Protein AF-A0A554UX26-F1 (afdb_monomer_lite)

Secondary structure (DSSP, 8-state):
--SS-SS-SS---B-SSEETTEETT-BHHHHHHH-TTS------SEEEEEETTEEEEEETTEEEEEEETT---BTTS--TT-BHHHHHHHH-S-SEEEEETTEEEEEEEEEGGGTEEEEEEEEEEE--SSS-EEEEEEEEEES-PPP--TTSSEEEE-SSEETTEETT--HHHHHHHHTS-EEEEETTEEEE-GGG-TTS-EEEE-TT-SEEEEE--TT--PEEEETTSPBTTSBHHHHHHHHGGGEEEEE--SSS---EEEEEE-SS-EEEEEEPTTTSSBEEEEEEESSTTTGGGT-

Foldseek 3Di:
DEWLDDPDPDRFAQALAGTDPDGFFDFLVRVCVVPVPFDDDDQDQWDWGDHSQWTFIDGRRTTFKIWRNQQGAHPVGATFFDKVQVVCVVFNDFQDWDQDPVAIWTWGRSDLQQQKTKIWGWPPWDPPPPDTTTGTHHIMMGSHRQQAAQPDLEWEDEQADTGNDGQPDAQVRNCVRNVAHWDQPPQQKTWGPCVVPVAGWIKIAHRVSQKIKTFGHPNHSHWYHYSQGRTAFDWVVSVCVRCPPQFDWDAACAAPDGFIWTWRDDDQWIWIFGADPVPRTGRGMIMHGRDSVVRVRVD

Sequence (299 aa):
MSACSGTSTDGASLSRTGYGDINIGESIGAIRAAHPDFPNVAVTDIVTVTWQDCNYGFTKGFLSSITPNSGGRTADGVGPGTPLSRATELYGAPLDISVNSSGTTLTYAANQAQGTAYRMGVRDYSTSGSNANGTVTNVGLCRCLPHGKWDEPVVVVTTDSIGAATVGMSASEVERAAGVSLAEMGDGEYVFNTTRQPAYAQIWAHPYFGSLGIGPVDGQIQTVVTDEGYRLGEDAEAFLKIYGTRAKPVQYSGGEHPGHYYVVTGLHGSLVAALDYADGNKIAMLCVGRDGTNVNAWC

pLDDT: mean 79.89, std 13.87, range [34.62, 96.38]

Structure (mmCIF, N/CA/C/O backbone):
data_AF-A0A554UX26-F1
#
_entry.id   AF-A0A554UX26-F1
#
loop_
_atom_site.group_PDB
_atom_site.id
_atom_site.type_symbol
_atom_site.label_atom_id
_atom_site.label_alt_id
_atom_site.label_comp_id
_atom_site.label_asym_id
_atom_site.label_entity_id
_atom_site.label_seq_id
_atom_site.pdbx_PDB_ins_code
_atom_site.Cartn_x
_atom_site.Cartn_y
_atom_site.Cartn_z
_atom_site.occupancy
_atom_site.B_iso_or_equiv
_atom_site.auth_seq_id
_atom_site.auth_comp_id
_atom_site.auth_asym_id
_atom_site.auth_atom_id
_atom_site.pdbx_PDB_model_num
ATOM 1 N N . MET A 1 1 ? -19.823 -13.154 21.040 1.00 36.91 1 MET A N 1
ATOM 2 C CA . MET A 1 1 ? -20.231 -12.376 19.852 1.00 36.91 1 MET A CA 1
ATOM 3 C C . MET A 1 1 ? -19.188 -12.671 18.799 1.00 36.91 1 MET A C 1
ATOM 5 O O . MET A 1 1 ? -18.039 -12.303 19.007 1.00 36.91 1 MET A O 1
ATOM 9 N N . SER A 1 2 ? -19.542 -13.506 17.823 1.00 35.72 2 SER A N 1
ATOM 10 C CA . SER A 1 2 ? -18.585 -14.099 16.886 1.00 35.72 2 SER A CA 1
ATOM 11 C C . SER A 1 2 ? -18.078 -13.069 15.889 1.00 35.72 2 SER A C 1
ATOM 13 O O . SER A 1 2 ? -18.868 -12.350 15.289 1.00 35.72 2 SER A O 1
ATOM 15 N N . ALA A 1 3 ? -16.758 -13.043 15.725 1.00 48.59 3 ALA A N 1
ATOM 16 C CA . ALA A 1 3 ? -16.104 -12.541 14.527 1.00 48.59 3 ALA A CA 1
ATOM 17 C C . ALA A 1 3 ? -16.426 -13.479 13.337 1.00 48.59 3 ALA A C 1
ATOM 19 O O . ALA A 1 3 ? -16.993 -14.547 13.582 1.00 48.59 3 ALA A O 1
ATOM 20 N N . CYS A 1 4 ? -16.119 -13.077 12.093 1.00 51.59 4 CYS A N 1
ATOM 21 C CA . CYS A 1 4 ? -16.587 -13.726 10.864 1.00 51.59 4 CYS A CA 1
ATOM 22 C C . CYS A 1 4 ? -16.691 -15.258 10.976 1.00 51.59 4 CYS A C 1
ATOM 24 O O . CYS A 1 4 ? -15.684 -15.964 11.020 1.00 51.59 4 CYS A O 1
ATOM 26 N N . SER A 1 5 ? -17.903 -15.790 11.133 1.00 49.22 5 SER A N 1
ATOM 27 C CA . SER A 1 5 ? -18.071 -17.114 11.735 1.00 49.22 5 SER A CA 1
ATOM 28 C C . SER A 1 5 ? -18.017 -18.252 10.718 1.00 49.22 5 SER A C 1
ATOM 30 O O . SER A 1 5 ? -19.036 -18.860 10.414 1.00 49.22 5 SER A O 1
ATOM 32 N N . GLY A 1 6 ? -16.814 -18.593 10.257 1.00 39.59 6 GLY A N 1
ATOM 33 C CA . GLY A 1 6 ? -16.498 -19.889 9.651 1.00 39.59 6 GLY A CA 1
ATOM 34 C C . GLY A 1 6 ? -15.911 -20.856 10.691 1.00 39.59 6 GLY A C 1
ATOM 35 O O . GLY A 1 6 ? -14.703 -20.928 10.860 1.00 39.59 6 GLY A O 1
ATOM 36 N N . THR A 1 7 ? -16.757 -21.573 11.437 1.00 34.62 7 THR A N 1
ATOM 37 C CA . THR A 1 7 ? -16.442 -22.815 12.197 1.00 34.62 7 THR A CA 1
ATOM 38 C C . THR A 1 7 ? -15.192 -22.921 13.105 1.00 34.62 7 THR A C 1
ATOM 40 O O . THR A 1 7 ? -14.813 -24.043 13.437 1.00 34.62 7 THR A O 1
ATOM 43 N N . SER A 1 8 ? -14.581 -21.848 13.620 1.00 38.94 8 SER A N 1
ATOM 44 C CA . SER A 1 8 ? -13.626 -21.969 14.741 1.00 38.94 8 SER A CA 1
ATOM 45 C C . SER A 1 8 ? -14.053 -21.138 15.956 1.00 38.94 8 SER A C 1
ATOM 47 O O . SER A 1 8 ? -14.392 -19.961 15.872 1.00 38.94 8 SER A O 1
ATOM 49 N N . THR A 1 9 ? -14.109 -21.802 17.110 1.00 34.97 9 THR A N 1
ATOM 50 C CA . THR A 1 9 ? -14.564 -21.272 18.406 1.00 34.97 9 THR A CA 1
ATOM 51 C C . THR A 1 9 ? -13.496 -20.485 19.174 1.00 34.97 9 THR A C 1
ATOM 53 O O . THR A 1 9 ? -13.644 -20.297 20.376 1.00 34.97 9 THR A O 1
ATOM 56 N N . ASP A 1 10 ? -12.482 -19.956 18.488 1.00 39.94 10 ASP A N 1
ATOM 57 C CA . ASP A 1 10 ? -11.572 -18.939 19.021 1.00 39.94 10 ASP A CA 1
ATOM 58 C C . ASP A 1 10 ? -11.714 -17.674 18.176 1.00 39.94 10 ASP A C 1
ATOM 60 O O . ASP A 1 10 ? -11.679 -17.735 16.951 1.00 39.94 10 ASP A O 1
ATOM 64 N N . GLY A 1 11 ? -11.942 -16.530 18.829 1.00 50.38 11 GLY A N 1
ATOM 65 C CA . GLY A 1 11 ? -12.309 -15.261 18.195 1.00 50.38 11 GLY A CA 1
ATOM 66 C C . GLY A 1 11 ? -11.406 -14.895 17.019 1.00 50.38 11 GLY A C 1
ATOM 67 O O . GLY A 1 11 ? -10.308 -14.367 17.203 1.00 50.38 11 GLY A O 1
ATOM 68 N N . ALA A 1 12 ? -11.880 -15.172 15.807 1.00 69.00 12 ALA A N 1
ATOM 69 C CA . ALA A 1 12 ? -11.083 -14.981 14.616 1.00 69.00 12 ALA A CA 1
ATOM 70 C C . ALA A 1 12 ? -10.739 -13.490 14.456 1.00 69.00 12 ALA A C 1
ATOM 72 O O . ALA A 1 12 ? -11.594 -12.604 14.545 1.00 69.00 12 ALA A O 1
ATOM 73 N N . SER A 1 13 ? -9.440 -13.234 14.339 1.00 86.69 13 SER A N 1
ATOM 74 C CA . SER A 1 13 ? -8.823 -11.915 14.441 1.00 86.69 13 SER A CA 1
ATOM 75 C C . SER A 1 13 ? -8.168 -11.544 13.114 1.00 86.69 13 SER A C 1
ATOM 77 O O . SER A 1 13 ? -7.644 -12.405 12.409 1.00 86.69 13 SER A O 1
ATOM 79 N N . LEU A 1 14 ? -8.184 -10.256 12.780 1.00 91.56 14 LEU A N 1
ATOM 80 C CA . LEU A 1 14 ? -7.463 -9.703 11.640 1.00 91.56 14 LEU A CA 1
ATOM 81 C C . LEU A 1 14 ? -5.963 -9.884 11.881 1.00 91.56 14 LEU A C 1
ATOM 83 O O . LEU A 1 14 ? -5.410 -9.353 12.849 1.00 91.56 14 LEU A O 1
ATOM 87 N N . SER A 1 15 ? -5.315 -10.651 11.010 1.00 91.88 15 SER A N 1
ATOM 88 C CA . SER A 1 15 ? -3.862 -10.693 10.945 1.00 91.88 15 SER A CA 1
ATOM 89 C C . SER A 1 15 ? -3.353 -9.434 10.239 1.00 91.88 15 SER A C 1
ATOM 91 O O . SER A 1 15 ? -4.121 -8.574 9.801 1.00 91.88 15 SER A O 1
ATOM 93 N N . ARG A 1 16 ? -2.034 -9.340 10.065 1.00 88.81 16 ARG A N 1
ATOM 94 C CA . ARG A 1 16 ? -1.433 -8.259 9.279 1.00 88.81 16 ARG A CA 1
ATOM 95 C C . ARG A 1 16 ? -1.777 -8.344 7.786 1.00 88.81 16 ARG A C 1
ATOM 97 O O . ARG A 1 16 ? -1.531 -7.387 7.060 1.00 88.81 16 ARG A O 1
ATOM 104 N N . THR A 1 17 ? -2.305 -9.474 7.318 1.00 87.19 17 THR A N 1
ATOM 105 C CA . THR A 1 17 ? -2.421 -9.807 5.887 1.00 87.19 17 THR A CA 1
ATOM 106 C C . THR A 1 17 ? -3.813 -10.273 5.484 1.00 87.19 17 THR A C 1
ATOM 108 O O . THR A 1 17 ? -4.135 -10.256 4.301 1.00 87.19 17 THR A O 1
ATOM 111 N N . GLY A 1 18 ? -4.654 -10.673 6.436 1.00 91.62 18 GLY A N 1
ATOM 112 C CA . GLY A 1 18 ? -5.940 -11.280 6.133 1.00 91.62 18 GLY A CA 1
ATOM 113 C C . GLY A 1 18 ? -6.798 -11.566 7.357 1.00 91.62 18 GLY A C 1
ATOM 114 O O . GLY A 1 18 ? -6.592 -11.025 8.448 1.00 91.62 18 GLY A O 1
ATOM 115 N N . TYR A 1 19 ? -7.776 -12.437 7.149 1.00 90.44 19 TYR A N 1
ATOM 116 C CA . TYR A 1 19 ? -8.693 -12.929 8.162 1.00 90.44 19 TYR A CA 1
ATOM 117 C C . TYR A 1 19 ? -8.974 -14.412 7.927 1.00 90.44 19 TYR A C 1
ATOM 119 O O . TYR A 1 19 ? -9.467 -14.783 6.863 1.00 90.44 19 TYR A O 1
ATOM 127 N N . GLY A 1 20 ? -8.702 -15.249 8.931 1.00 86.75 20 GLY A N 1
ATOM 128 C CA . GLY A 1 20 ? -8.760 -16.698 8.747 1.00 86.75 20 GLY A CA 1
ATOM 129 C C . GLY A 1 20 ? -7.765 -17.133 7.671 1.00 86.75 20 GLY A C 1
ATOM 130 O O . GLY A 1 20 ? -6.577 -16.829 7.772 1.00 86.75 20 GLY A O 1
ATOM 131 N N . ASP A 1 21 ? -8.260 -17.816 6.649 1.00 87.44 21 ASP A N 1
ATOM 132 C CA . ASP A 1 21 ? -7.526 -18.269 5.468 1.00 87.44 21 ASP A CA 1
ATOM 133 C C . ASP A 1 21 ? -7.688 -17.358 4.238 1.00 87.44 21 ASP A C 1
ATOM 135 O O . ASP A 1 21 ? -7.062 -17.624 3.217 1.00 87.44 21 ASP A O 1
ATOM 139 N N . ILE A 1 22 ? -8.442 -16.256 4.343 1.00 92.12 22 ILE A N 1
ATOM 140 C CA . ILE A 1 22 ? -8.626 -15.281 3.258 1.00 92.12 22 ILE A CA 1
ATOM 141 C C . ILE A 1 22 ? -7.660 -14.105 3.430 1.00 92.12 22 ILE A C 1
ATOM 143 O O . ILE A 1 22 ? -7.696 -13.399 4.446 1.00 92.12 22 ILE A O 1
ATOM 147 N N . ASN A 1 23 ? -6.840 -13.833 2.412 1.00 90.88 23 ASN A N 1
ATOM 148 C CA . ASN A 1 23 ? -5.812 -12.785 2.453 1.00 90.88 23 ASN A CA 1
ATOM 149 C C . ASN A 1 23 ? -6.086 -11.615 1.503 1.00 90.88 23 ASN A C 1
ATOM 151 O O . ASN A 1 23 ? -6.592 -11.767 0.390 1.00 90.88 23 ASN A O 1
ATOM 155 N N . ILE A 1 24 ? -5.683 -10.416 1.931 1.00 88.88 24 ILE A N 1
ATOM 156 C CA . ILE A 1 24 ? -5.623 -9.231 1.073 1.00 88.88 24 ILE A CA 1
ATOM 157 C C . ILE A 1 24 ? -4.745 -9.543 -0.146 1.00 88.88 24 ILE A C 1
ATOM 159 O O . ILE A 1 24 ? -3.655 -10.097 -0.019 1.00 88.88 24 ILE A O 1
ATOM 163 N N . GLY A 1 25 ? -5.219 -9.162 -1.331 1.00 84.25 25 GLY A N 1
ATOM 164 C CA . GLY A 1 25 ? -4.575 -9.442 -2.613 1.00 84.25 25 GLY A CA 1
ATOM 165 C C . GLY A 1 25 ? -5.021 -10.744 -3.281 1.00 84.25 25 GLY A C 1
ATOM 166 O O . GLY A 1 25 ? -4.709 -10.939 -4.453 1.00 84.25 25 GLY A O 1
ATOM 167 N N . GLU A 1 26 ? -5.781 -11.615 -2.613 1.00 85.56 26 GLU A N 1
ATOM 168 C CA . GLU A 1 26 ? -6.344 -12.801 -3.266 1.00 85.56 26 GLU A CA 1
ATOM 169 C C . GLU A 1 26 ? -7.425 -12.426 -4.286 1.00 85.56 26 GLU A C 1
ATOM 171 O O . GLU A 1 26 ? -8.208 -11.492 -4.094 1.00 85.56 26 GLU A O 1
ATOM 176 N N . SER A 1 27 ? -7.482 -13.168 -5.394 1.00 89.19 27 SER A N 1
ATOM 177 C CA . SER A 1 27 ? -8.553 -12.994 -6.378 1.00 89.19 27 SER A CA 1
ATOM 178 C C . SER A 1 27 ? -9.864 -13.593 -5.870 1.00 89.19 27 SER A C 1
ATOM 180 O O . SER A 1 27 ? -9.871 -14.638 -5.217 1.00 89.19 27 SER A O 1
ATOM 182 N N . ILE A 1 28 ? -10.995 -13.005 -6.261 1.00 89.12 28 ILE A N 1
ATOM 183 C CA . ILE A 1 28 ? -12.321 -13.547 -5.939 1.00 89.12 28 ILE A CA 1
ATOM 184 C C . ILE A 1 28 ? -12.498 -14.998 -6.419 1.00 89.12 28 ILE A C 1
ATOM 186 O O . ILE A 1 28 ? -13.168 -15.794 -5.767 1.00 89.12 28 ILE A O 1
ATOM 190 N N . GLY A 1 29 ? -11.869 -15.365 -7.541 1.00 88.12 29 GLY A N 1
ATOM 191 C CA . GLY A 1 29 ? -11.894 -16.732 -8.061 1.00 88.12 29 GLY A CA 1
ATOM 192 C C . GLY A 1 29 ? -11.157 -17.719 -7.155 1.00 88.12 29 GLY A C 1
ATOM 193 O O . GLY A 1 29 ? -11.669 -18.808 -6.909 1.00 88.12 29 GLY A O 1
ATOM 194 N N . ALA A 1 30 ? -9.996 -17.324 -6.624 1.00 87.88 30 ALA A N 1
ATOM 195 C CA . ALA A 1 30 ? -9.225 -18.142 -5.687 1.00 87.88 30 ALA A CA 1
ATOM 196 C C . ALA A 1 30 ? -9.977 -18.336 -4.362 1.00 87.88 30 ALA A C 1
ATOM 198 O O . ALA A 1 30 ? -10.120 -19.469 -3.909 1.00 87.88 30 ALA A O 1
ATOM 199 N N . ILE A 1 31 ? -10.547 -17.259 -3.811 1.00 93.00 31 ILE A N 1
ATOM 200 C CA . ILE A 1 31 ? -11.356 -17.321 -2.585 1.00 93.00 31 ILE A CA 1
ATOM 201 C C . ILE A 1 31 ? -12.545 -18.264 -2.781 1.00 93.00 31 ILE A C 1
ATOM 203 O O . ILE A 1 31 ? -12.776 -19.133 -1.953 1.00 93.00 31 ILE A O 1
ATOM 207 N N . ARG A 1 32 ? -13.269 -18.171 -3.904 1.00 93.38 32 ARG A N 1
ATOM 208 C CA . ARG A 1 32 ? -14.403 -19.069 -4.191 1.00 93.38 32 ARG A CA 1
ATOM 209 C C . ARG A 1 32 ? -13.998 -20.524 -4.427 1.00 93.38 32 ARG A C 1
ATOM 211 O O . ARG A 1 32 ? -14.800 -21.421 -4.185 1.00 93.38 32 ARG A O 1
ATOM 218 N N . ALA A 1 33 ? -12.789 -20.768 -4.926 1.00 90.38 33 ALA A N 1
ATOM 219 C CA . ALA A 1 33 ? -12.273 -22.124 -5.074 1.00 90.38 33 ALA A CA 1
ATOM 220 C C . ALA A 1 33 ? -11.998 -22.772 -3.705 1.00 90.38 33 ALA A C 1
ATOM 222 O O . ALA A 1 33 ? -12.268 -23.960 -3.539 1.00 90.38 33 ALA A O 1
ATOM 223 N N . ALA A 1 34 ? -11.508 -21.991 -2.735 1.00 91.50 34 ALA A N 1
ATOM 224 C CA . ALA A 1 34 ? -11.291 -22.432 -1.355 1.00 91.50 34 ALA A CA 1
ATOM 225 C C . ALA A 1 34 ? -12.588 -22.456 -0.518 1.00 91.50 34 ALA A C 1
ATOM 227 O O . ALA A 1 34 ? -12.772 -23.344 0.311 1.00 91.50 34 ALA A O 1
ATOM 228 N N . HIS A 1 35 ? -13.513 -21.531 -0.789 1.00 93.12 35 HIS A N 1
ATOM 229 C CA . HIS A 1 35 ? -14.792 -21.352 -0.097 1.00 93.12 35 HIS A CA 1
ATOM 230 C C . HIS A 1 35 ? -15.957 -21.390 -1.098 1.00 93.12 35 HIS A C 1
ATOM 232 O O . HIS A 1 35 ? -16.393 -20.345 -1.594 1.00 93.12 35 HIS A O 1
ATOM 238 N N . PRO A 1 36 ? -16.490 -22.583 -1.422 1.00 92.50 36 PRO A N 1
ATOM 239 C CA . PRO A 1 36 ? -17.543 -22.727 -2.429 1.00 92.50 36 PRO A CA 1
ATOM 240 C C . PRO A 1 36 ? -18.853 -21.989 -2.106 1.00 92.50 36 PRO A C 1
ATOM 242 O O . PRO A 1 36 ? -19.644 -21.729 -3.014 1.00 92.50 36 PRO A O 1
ATOM 245 N N . ASP A 1 37 ? -19.093 -21.657 -0.835 1.00 92.75 37 ASP A N 1
ATOM 246 C CA . ASP A 1 37 ? -20.242 -20.885 -0.351 1.00 92.75 37 ASP A CA 1
ATOM 247 C C . ASP A 1 37 ? -20.024 -19.361 -0.392 1.00 92.75 37 ASP A C 1
ATOM 249 O O . ASP A 1 37 ? -20.963 -18.601 -0.137 1.00 92.75 37 ASP A O 1
ATOM 253 N N . PHE A 1 38 ? -18.820 -18.894 -0.742 1.00 92.50 38 PHE A N 1
ATOM 254 C CA . PHE A 1 38 ? -18.543 -17.470 -0.897 1.00 92.50 38 PHE A CA 1
ATOM 255 C C . PHE A 1 38 ? -19.373 -16.884 -2.062 1.00 92.50 38 PHE A C 1
ATOM 257 O O . PHE A 1 38 ? -19.384 -17.463 -3.162 1.00 92.50 38 PHE A O 1
ATOM 264 N N . PRO A 1 39 ? -20.071 -15.742 -1.870 1.00 92.75 39 PRO A N 1
ATOM 265 C CA . PRO A 1 39 ? -21.015 -15.218 -2.849 1.00 92.75 39 PRO A CA 1
ATOM 266 C C . PRO A 1 39 ? -20.409 -15.007 -4.236 1.00 92.75 39 PRO A C 1
ATOM 268 O O . PRO A 1 39 ? -19.317 -14.460 -4.400 1.00 92.75 39 PRO A O 1
ATOM 271 N N . ASN A 1 40 ? -21.160 -15.409 -5.260 1.00 86.56 40 ASN A N 1
ATOM 272 C CA . ASN A 1 40 ? -20.792 -15.149 -6.643 1.00 86.56 40 ASN A CA 1
ATOM 273 C C . ASN A 1 40 ? -21.211 -13.726 -7.029 1.00 86.56 40 ASN A C 1
ATOM 275 O O . ASN A 1 40 ? -22.399 -13.464 -7.221 1.00 86.56 40 ASN A O 1
ATOM 279 N N . VAL A 1 41 ? -20.242 -12.824 -7.162 1.00 82.50 41 VAL A N 1
ATOM 280 C CA . VAL A 1 41 ? -20.466 -11.462 -7.658 1.00 82.50 41 VAL A CA 1
ATOM 281 C C . VAL A 1 41 ? -19.673 -11.219 -8.936 1.00 82.50 41 VAL A C 1
ATOM 283 O O . VAL A 1 41 ? -18.617 -11.812 -9.156 1.00 82.50 41 VAL A O 1
ATOM 286 N N . ALA A 1 42 ? -20.202 -10.352 -9.800 1.00 82.38 42 ALA A N 1
ATOM 287 C CA . ALA A 1 42 ? -19.499 -9.938 -11.004 1.00 82.38 42 ALA A CA 1
ATOM 288 C C . ALA A 1 42 ? -18.217 -9.179 -10.634 1.00 82.38 42 ALA A C 1
ATOM 290 O O . ALA A 1 42 ? -18.215 -8.359 -9.715 1.00 82.38 42 ALA A O 1
ATOM 291 N N . VAL A 1 43 ? -17.137 -9.433 -11.373 1.00 78.12 43 VAL A N 1
ATOM 292 C CA . VAL A 1 43 ? -15.904 -8.653 -11.247 1.00 78.12 43 VAL A CA 1
ATOM 293 C C . VAL A 1 43 ? -16.138 -7.289 -11.890 1.00 78.12 43 VAL A C 1
ATOM 295 O O . VAL A 1 43 ? -16.183 -7.170 -13.112 1.00 78.12 43 VAL A O 1
ATOM 298 N N . THR A 1 44 ? -16.315 -6.272 -11.055 1.00 78.81 44 THR A N 1
ATOM 299 C CA . THR A 1 44 ? -16.378 -4.854 -11.434 1.00 78.81 44 THR A CA 1
ATOM 300 C C . THR A 1 44 ? -15.160 -4.109 -10.879 1.00 78.81 44 THR A C 1
ATOM 302 O O . THR A 1 44 ? -14.317 -4.701 -10.199 1.00 78.81 44 THR A O 1
ATOM 305 N N . ASP A 1 45 ? -15.046 -2.806 -11.162 1.00 71.00 45 ASP A N 1
ATOM 306 C CA . ASP A 1 45 ? -13.927 -1.991 -10.668 1.00 71.00 45 ASP A CA 1
ATOM 307 C C . ASP A 1 45 ? -13.847 -1.974 -9.140 1.00 71.00 45 ASP A C 1
ATOM 309 O O . ASP A 1 45 ? -12.762 -2.150 -8.588 1.00 71.00 45 ASP A O 1
ATOM 313 N N . ILE A 1 46 ? -14.990 -1.827 -8.464 1.00 84.12 46 ILE A N 1
ATOM 314 C CA . ILE A 1 46 ? -15.127 -1.946 -7.010 1.00 84.12 46 ILE A CA 1
ATOM 315 C C . ILE A 1 46 ? -16.369 -2.789 -6.714 1.00 84.12 46 ILE A C 1
ATOM 317 O O . ILE A 1 46 ? -17.434 -2.542 -7.287 1.00 84.12 46 ILE A O 1
ATOM 321 N N . VAL A 1 47 ? -16.243 -3.770 -5.821 1.00 92.44 47 VAL A N 1
ATOM 322 C CA . VAL A 1 47 ? -17.373 -4.558 -5.312 1.00 92.44 47 VAL A CA 1
ATOM 323 C C . VAL A 1 47 ? -17.160 -4.901 -3.844 1.00 92.44 47 VAL A C 1
ATOM 325 O O . VAL A 1 47 ? -16.061 -5.269 -3.449 1.00 92.44 47 VAL A O 1
ATOM 328 N N . THR A 1 48 ? -18.210 -4.810 -3.032 1.00 94.00 48 THR A N 1
ATOM 329 C CA . THR A 1 48 ? -18.184 -5.275 -1.640 1.00 94.00 48 THR A CA 1
ATOM 330 C C . THR A 1 48 ? -19.091 -6.484 -1.501 1.00 94.00 48 THR A C 1
ATOM 332 O O . THR A 1 48 ? -20.258 -6.437 -1.885 1.00 94.00 48 THR A O 1
ATOM 335 N N . VAL A 1 49 ? -18.554 -7.560 -0.935 1.00 94.50 49 VAL A N 1
ATOM 336 C CA . VAL A 1 49 ? -19.275 -8.798 -0.645 1.00 94.50 49 VAL A CA 1
ATOM 337 C C . VAL A 1 49 ? -19.418 -8.941 0.859 1.00 94.50 49 VAL A C 1
ATOM 339 O O . VAL A 1 49 ? -18.420 -8.977 1.571 1.00 94.50 49 VAL A O 1
ATOM 342 N N . THR A 1 50 ? -20.647 -9.061 1.350 1.00 94.19 50 THR A N 1
ATOM 343 C CA . THR A 1 50 ? -20.884 -9.447 2.742 1.00 94.19 50 THR A CA 1
ATOM 344 C C . THR A 1 50 ? -20.974 -10.967 2.833 1.00 94.19 50 THR A C 1
ATOM 346 O O . THR A 1 50 ? -21.852 -11.575 2.222 1.00 94.19 50 THR A O 1
ATOM 349 N N . TRP A 1 51 ? -20.082 -11.584 3.600 1.00 93.12 51 TRP A N 1
ATOM 350 C CA . TRP A 1 51 ? -20.069 -13.024 3.853 1.00 93.12 51 TRP A CA 1
ATOM 351 C C . TRP A 1 51 ? -19.628 -13.279 5.292 1.00 93.12 51 TRP A C 1
ATOM 353 O O . TRP A 1 51 ? -18.724 -12.611 5.783 1.00 93.12 51 TRP A O 1
ATOM 363 N N . GLN A 1 52 ? -20.304 -14.203 5.981 1.00 89.31 52 GLN A N 1
ATOM 364 C CA . GLN A 1 52 ? -20.009 -14.565 7.373 1.00 89.31 52 GLN A CA 1
ATOM 365 C C . GLN A 1 52 ? -19.814 -13.337 8.288 1.00 89.31 52 GLN A C 1
ATOM 367 O O . GLN A 1 52 ? -18.801 -13.237 8.949 1.00 89.31 52 GLN A O 1
ATOM 372 N N . ASP A 1 53 ? -20.739 -12.370 8.315 1.00 88.50 53 ASP A N 1
ATOM 373 C CA . ASP A 1 53 ? -20.639 -11.130 9.127 1.00 88.50 53 ASP A CA 1
ATOM 374 C C . ASP A 1 53 ? -19.471 -10.175 8.785 1.00 88.50 53 ASP A C 1
ATOM 376 O O . ASP A 1 53 ? -19.151 -9.254 9.541 1.00 88.50 53 ASP A O 1
ATOM 380 N N . CYS A 1 54 ? -18.840 -10.343 7.625 1.00 92.19 54 CYS A N 1
ATOM 381 C CA . CYS A 1 54 ? -17.713 -9.519 7.207 1.00 92.19 54 CYS A CA 1
ATOM 382 C C . CYS A 1 54 ? -17.906 -8.960 5.807 1.00 92.19 54 CYS A C 1
ATOM 384 O O . CYS A 1 54 ? -18.421 -9.627 4.912 1.00 92.19 54 CYS A O 1
ATOM 386 N N . ASN A 1 55 ? -17.498 -7.706 5.631 1.00 95.00 55 ASN A N 1
ATOM 387 C CA . ASN A 1 55 ? -17.490 -7.037 4.342 1.00 95.00 55 ASN A CA 1
ATOM 388 C C . ASN A 1 55 ? -16.108 -7.192 3.712 1.00 95.00 55 ASN A C 1
ATOM 390 O O . ASN A 1 55 ? -15.123 -6.646 4.212 1.00 95.00 55 ASN A O 1
ATOM 394 N N . TYR A 1 56 ? -16.063 -7.919 2.605 1.00 95.88 56 TYR A N 1
ATOM 395 C CA . TYR A 1 56 ? -14.900 -8.134 1.761 1.00 95.88 56 TYR A CA 1
ATOM 396 C C . TYR A 1 56 ? -14.990 -7.174 0.578 1.00 95.88 56 TYR A C 1
ATOM 398 O O . TYR A 1 56 ? -15.806 -7.366 -0.325 1.00 95.88 56 TYR A O 1
ATOM 406 N N . GLY A 1 57 ? -14.208 -6.100 0.609 1.00 94.62 57 GLY A N 1
ATOM 407 C CA . GLY A 1 57 ? -14.119 -5.158 -0.500 1.00 94.62 57 GLY A CA 1
ATOM 408 C C . GLY A 1 57 ? -13.071 -5.623 -1.497 1.00 94.62 57 GLY A C 1
ATOM 409 O O . GLY A 1 57 ? -11.952 -5.956 -1.114 1.00 94.62 57 GLY A O 1
ATOM 410 N N . PHE A 1 58 ? -13.434 -5.626 -2.768 1.00 89.62 58 PHE A N 1
ATOM 411 C CA . PHE A 1 58 ? -12.585 -5.983 -3.886 1.00 89.62 58 PHE A CA 1
ATOM 412 C C . PHE A 1 58 ? -12.412 -4.786 -4.805 1.00 89.62 58 PHE A C 1
ATOM 414 O O . PHE A 1 58 ? -13.364 -4.055 -5.087 1.00 89.62 58 PHE A O 1
ATOM 421 N N . THR A 1 59 ? -11.207 -4.666 -5.342 1.00 83.88 59 THR A N 1
ATOM 422 C CA . THR A 1 59 ? -10.868 -3.741 -6.418 1.00 83.88 59 THR A CA 1
ATOM 423 C C . THR A 1 59 ? -10.372 -4.579 -7.588 1.00 83.88 59 THR A C 1
ATOM 425 O O . THR A 1 59 ? -9.470 -5.397 -7.406 1.00 83.88 59 THR A O 1
ATOM 428 N N . LYS A 1 60 ? -10.964 -4.440 -8.781 1.00 80.38 60 LYS A N 1
ATOM 429 C CA . LYS A 1 60 ? -10.590 -5.236 -9.975 1.00 80.38 60 LYS A CA 1
ATOM 430 C C . LYS A 1 60 ? -10.643 -6.758 -9.761 1.00 80.38 60 LYS A C 1
ATOM 432 O O . LYS A 1 60 ? -9.878 -7.504 -10.365 1.00 80.38 60 LYS A O 1
ATOM 437 N N . GLY A 1 61 ? -11.512 -7.232 -8.871 1.00 81.44 61 GLY A N 1
ATOM 438 C CA . GLY A 1 61 ? -11.617 -8.656 -8.529 1.00 81.44 61 GLY A CA 1
ATOM 439 C C . GLY A 1 61 ? -10.535 -9.188 -7.583 1.00 81.44 61 GLY A C 1
ATOM 440 O O . GLY A 1 61 ? -10.519 -10.393 -7.335 1.00 81.44 61 GLY A O 1
ATOM 441 N N . PHE A 1 62 ? -9.681 -8.324 -7.024 1.00 88.00 62 PHE A N 1
ATOM 442 C CA . PHE A 1 62 ? -8.722 -8.660 -5.968 1.00 88.00 62 PHE A CA 1
ATOM 443 C C . PHE A 1 62 ? -9.154 -8.061 -4.635 1.00 88.00 62 PHE A C 1
ATOM 445 O O . PHE A 1 62 ? -9.624 -6.923 -4.584 1.00 88.00 62 PHE A O 1
ATOM 452 N N . LEU A 1 63 ? -9.005 -8.824 -3.556 1.00 91.25 63 LEU A N 1
ATOM 453 C CA . LEU A 1 63 ? -9.420 -8.402 -2.227 1.00 91.25 63 LEU A CA 1
ATOM 454 C C . LEU A 1 63 ? -8.561 -7.227 -1.748 1.00 91.25 63 LEU A C 1
ATOM 456 O O . LEU A 1 63 ? -7.344 -7.343 -1.624 1.00 91.25 63 LEU A O 1
ATOM 460 N N . SER A 1 64 ? -9.198 -6.098 -1.458 1.00 91.25 64 SER A N 1
ATOM 461 C CA . SER A 1 64 ? -8.550 -4.859 -1.019 1.00 91.25 64 SER A CA 1
ATOM 462 C C . SER A 1 64 ? -8.939 -4.449 0.398 1.00 91.25 64 SER A C 1
ATOM 464 O O . SER A 1 64 ? -8.233 -3.646 1.009 1.00 91.25 64 SER A O 1
ATOM 466 N N . SER A 1 65 ? -10.017 -5.002 0.962 1.00 95.44 65 SER A N 1
ATOM 467 C CA . SER A 1 65 ? -10.395 -4.750 2.355 1.00 95.44 65 SER A CA 1
ATOM 468 C C . SER A 1 65 ? -11.196 -5.884 2.984 1.00 95.44 65 SER A C 1
ATOM 470 O O . SER A 1 65 ? -11.962 -6.567 2.311 1.00 95.44 65 SER A O 1
ATOM 472 N N . ILE A 1 66 ? -11.041 -6.042 4.297 1.00 96.38 66 ILE A N 1
ATOM 473 C CA . ILE A 1 66 ? -11.823 -6.930 5.154 1.00 96.38 66 ILE A CA 1
ATOM 474 C C . ILE A 1 66 ? -12.286 -6.110 6.358 1.00 96.38 66 ILE A C 1
ATOM 476 O O . ILE A 1 66 ? -11.472 -5.649 7.160 1.00 96.38 66 ILE A O 1
ATOM 480 N N . THR A 1 67 ? -13.597 -5.926 6.494 1.00 95.19 67 THR A N 1
ATOM 481 C CA . THR A 1 67 ? -14.201 -5.182 7.607 1.00 95.19 67 THR A CA 1
ATOM 482 C C . THR A 1 67 ? -15.218 -6.057 8.332 1.00 95.19 67 THR A C 1
ATOM 484 O O . THR A 1 67 ? -16.305 -6.282 7.797 1.00 95.19 67 THR A O 1
ATOM 487 N N . PRO A 1 68 ? -14.907 -6.541 9.545 1.00 93.94 68 PRO A N 1
ATOM 488 C CA . PRO A 1 68 ? -15.892 -7.226 10.368 1.00 93.94 68 PRO A CA 1
ATOM 489 C C . PRO A 1 68 ? -17.009 -6.291 10.839 1.00 93.94 68 PRO A C 1
ATOM 491 O O . PRO A 1 68 ? -16.738 -5.236 11.417 1.00 93.94 68 PRO A O 1
ATOM 494 N N . ASN A 1 69 ? -18.269 -6.683 10.638 1.00 89.88 69 ASN A N 1
ATOM 495 C CA . ASN A 1 69 ? -19.426 -5.855 11.006 1.00 89.88 69 ASN A CA 1
ATOM 496 C C . ASN A 1 69 ? -19.605 -5.737 12.526 1.00 89.88 69 ASN A C 1
ATOM 498 O O . ASN A 1 69 ? -20.113 -4.732 13.019 1.00 89.88 69 ASN A O 1
ATOM 502 N N . SER A 1 70 ? -19.117 -6.721 13.283 1.00 85.56 70 SER A N 1
ATOM 503 C CA . SER A 1 70 ? -19.054 -6.714 14.750 1.00 85.56 70 SER A CA 1
ATOM 504 C C . SER A 1 70 ? -17.920 -5.849 15.332 1.00 85.56 70 SER A C 1
ATOM 506 O O . SER A 1 70 ? -17.624 -5.921 16.526 1.00 85.56 70 SER A O 1
ATOM 508 N N . GLY A 1 71 ? -17.274 -5.019 14.506 1.00 87.19 71 GLY A N 1
ATOM 509 C CA . GLY A 1 71 ? -16.224 -4.080 14.906 1.00 87.19 71 GLY A CA 1
ATOM 510 C C . GLY A 1 71 ? -14.809 -4.659 14.866 1.00 87.19 71 GLY A C 1
ATOM 511 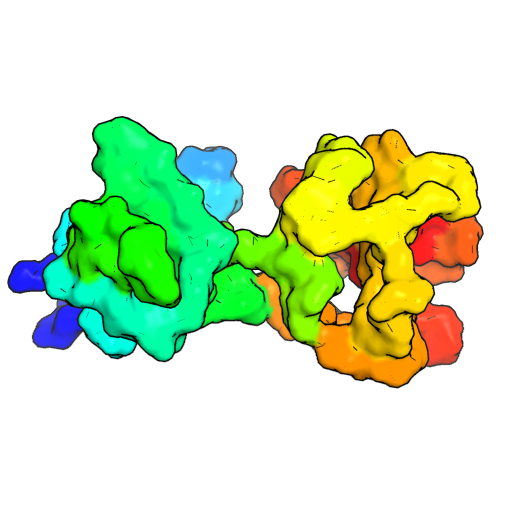O O . GLY A 1 71 ? -13.856 -3.890 14.890 1.00 87.19 71 GLY A O 1
ATOM 512 N N . GLY A 1 72 ? -14.653 -5.978 14.746 1.00 90.69 72 GLY A N 1
ATOM 513 C CA . GLY A 1 72 ? -13.363 -6.626 14.492 1.00 90.69 72 GLY A CA 1
ATOM 514 C C . GLY A 1 72 ? -12.378 -6.598 15.664 1.00 90.69 72 GLY A C 1
ATOM 515 O O . GLY A 1 72 ? -12.582 -5.953 16.691 1.00 90.69 72 GLY A O 1
ATOM 516 N N . ARG A 1 73 ? -11.289 -7.353 15.525 1.00 93.50 73 ARG A N 1
ATOM 517 C CA . ARG A 1 73 ? -10.165 -7.363 16.468 1.00 93.50 73 ARG A CA 1
ATOM 518 C C . ARG A 1 73 ? -8.899 -7.773 15.725 1.00 93.50 73 ARG A C 1
ATOM 520 O O . ARG A 1 73 ? -8.970 -8.680 14.904 1.00 93.50 73 ARG A O 1
ATOM 527 N N . THR A 1 74 ? -7.770 -7.125 15.987 1.00 94.88 74 THR A N 1
ATOM 528 C CA . THR A 1 74 ? -6.462 -7.546 15.462 1.00 94.88 74 THR A CA 1
ATOM 529 C C . THR A 1 74 ? -5.922 -8.743 16.240 1.00 94.88 74 THR A C 1
ATOM 531 O O . THR A 1 74 ? -6.300 -8.964 17.392 1.00 94.88 74 THR A O 1
ATOM 534 N N . ALA A 1 75 ? -4.998 -9.500 15.648 1.00 90.44 75 ALA A N 1
ATOM 535 C CA . ALA A 1 75 ? -4.308 -10.601 16.325 1.00 90.44 75 ALA A CA 1
ATOM 536 C C . ALA A 1 75 ? -3.559 -10.148 17.598 1.00 90.44 75 ALA A C 1
ATOM 538 O O . ALA A 1 75 ? -3.415 -10.924 18.537 1.00 90.44 75 ALA A O 1
ATOM 539 N N . ASP A 1 76 ? -3.156 -8.873 17.666 1.00 91.25 76 ASP A N 1
ATOM 540 C CA . ASP A 1 76 ? -2.518 -8.264 18.843 1.00 91.25 76 ASP A CA 1
ATOM 541 C C . ASP A 1 76 ? -3.534 -7.789 19.907 1.00 91.25 76 ASP A C 1
ATOM 543 O O . ASP A 1 76 ? -3.169 -7.178 20.915 1.00 91.25 76 ASP A O 1
ATOM 547 N N . GLY A 1 77 ? -4.827 -8.044 19.689 1.00 92.25 77 GLY A N 1
ATOM 548 C CA . GLY A 1 77 ? -5.899 -7.778 20.642 1.00 92.25 77 GLY A CA 1
ATOM 549 C C . GLY A 1 77 ? -6.513 -6.377 20.572 1.00 92.25 77 GLY A C 1
ATOM 550 O O . GLY A 1 77 ? -7.326 -6.053 21.441 1.00 92.25 77 GLY A O 1
ATOM 551 N N . VAL A 1 78 ? -6.192 -5.557 19.565 1.00 95.44 78 VAL A N 1
ATOM 552 C CA . VAL A 1 78 ? -6.796 -4.223 19.381 1.00 95.44 78 VAL A CA 1
ATOM 553 C C . VAL A 1 78 ? -8.176 -4.359 18.745 1.00 95.44 78 VAL A C 1
ATOM 555 O O . VAL A 1 78 ? -8.316 -4.962 17.687 1.00 95.44 78 VAL A O 1
ATOM 558 N N . GLY A 1 79 ? -9.208 -3.803 19.374 1.00 95.31 79 GLY A N 1
ATOM 559 C CA . GLY A 1 79 ? -10.580 -3.832 18.866 1.00 95.31 79 GLY A CA 1
ATOM 560 C C . GLY A 1 79 ? -11.477 -2.825 19.591 1.00 95.31 79 GLY A C 1
ATOM 561 O O . GLY A 1 79 ? -10.971 -1.969 20.320 1.00 95.31 79 GLY A O 1
ATOM 562 N N . PRO A 1 80 ? -12.808 -2.914 19.432 1.00 95.38 80 PRO A N 1
ATOM 563 C CA . PRO A 1 80 ? -13.750 -2.054 20.133 1.00 95.38 80 PRO A CA 1
ATOM 564 C C . PRO A 1 80 ? -13.493 -2.019 21.647 1.00 95.38 80 PRO A C 1
ATOM 566 O O . PRO A 1 80 ? -13.365 -3.059 22.297 1.00 95.38 80 PRO A O 1
ATOM 569 N N . GLY A 1 81 ? -13.410 -0.812 22.209 1.00 95.19 81 GLY A N 1
ATOM 570 C CA . GLY A 1 81 ? -13.114 -0.577 23.624 1.00 95.19 81 GLY A CA 1
ATOM 571 C C . GLY A 1 81 ? -11.624 -0.455 23.959 1.00 95.19 81 GLY A C 1
ATOM 572 O O . GLY A 1 81 ? -11.298 0.014 25.049 1.00 95.19 81 GLY A O 1
ATOM 573 N N . THR A 1 82 ? -10.714 -0.812 23.048 1.00 96.25 82 THR A N 1
ATOM 574 C CA . THR A 1 82 ? -9.273 -0.620 23.255 1.00 96.25 82 THR A CA 1
ATOM 575 C C . THR A 1 82 ? -8.939 0.882 23.299 1.00 96.25 82 THR A C 1
ATOM 577 O O . THR A 1 82 ? -9.366 1.627 22.410 1.00 96.25 82 THR A O 1
ATOM 580 N N . PRO A 1 83 ? -8.171 1.357 24.300 1.00 95.00 83 PRO A N 1
ATOM 581 C CA . PRO A 1 83 ? -7.664 2.727 24.314 1.00 95.00 83 PRO A CA 1
ATOM 582 C C . PRO A 1 83 ? -6.762 2.996 23.108 1.00 95.00 83 PRO A C 1
ATOM 584 O O . PRO A 1 83 ? -5.912 2.167 22.780 1.00 95.00 83 PRO A O 1
ATOM 587 N N . LEU A 1 84 ? -6.894 4.168 22.481 1.00 93.44 84 LEU A N 1
ATOM 588 C CA . LEU A 1 84 ? -6.087 4.527 21.310 1.00 93.44 84 LEU A CA 1
ATOM 589 C C . LEU A 1 84 ? -4.580 4.490 21.602 1.00 93.44 84 LEU A C 1
ATOM 591 O O . LEU A 1 84 ? -3.795 4.071 20.757 1.00 93.44 84 LEU A O 1
ATOM 595 N N . SER A 1 85 ? -4.184 4.846 22.826 1.00 91.19 85 SER A N 1
ATOM 596 C CA . SER A 1 85 ? -2.796 4.767 23.285 1.00 91.19 85 SER A CA 1
ATOM 597 C C . SER A 1 85 ? -2.194 3.370 23.125 1.00 91.19 85 SER A C 1
ATOM 599 O O . SER A 1 85 ? -1.026 3.259 22.768 1.00 91.19 85 SER A O 1
ATOM 601 N N . ARG A 1 86 ? -2.986 2.305 23.308 1.00 93.56 86 ARG A N 1
ATOM 602 C CA . ARG A 1 86 ? -2.524 0.925 23.118 1.00 93.56 86 ARG A CA 1
ATOM 603 C C . ARG A 1 86 ? -2.296 0.589 21.645 1.00 93.56 86 ARG A C 1
ATOM 605 O O . ARG A 1 86 ? -1.344 -0.115 21.332 1.00 93.56 86 ARG A O 1
ATOM 612 N N . ALA A 1 87 ? -3.146 1.084 20.745 1.00 90.94 87 ALA A N 1
ATOM 613 C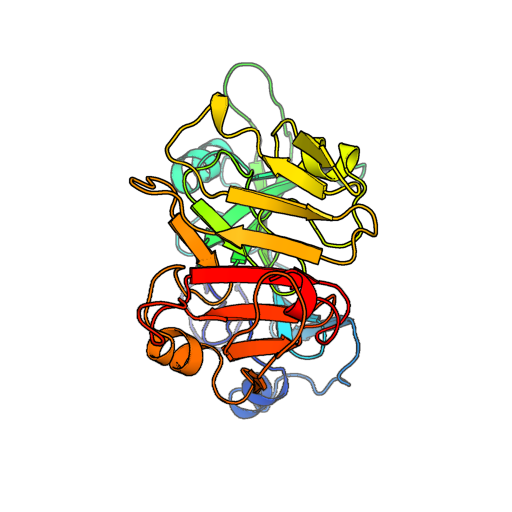 CA . ALA A 1 87 ? -2.927 0.922 19.308 1.00 90.94 87 ALA A CA 1
ATOM 614 C C . ALA A 1 87 ? -1.645 1.649 18.871 1.00 90.94 87 ALA A C 1
ATOM 616 O O . ALA A 1 87 ? -0.820 1.067 18.175 1.00 90.94 87 ALA A O 1
ATOM 617 N N . THR A 1 88 ? -1.438 2.874 19.361 1.00 88.25 88 THR A N 1
ATOM 618 C CA . THR A 1 88 ? -0.230 3.664 19.082 1.00 88.25 88 THR A CA 1
ATOM 619 C C . THR A 1 88 ? 1.040 3.029 19.658 1.00 88.25 88 THR A C 1
ATOM 621 O O . THR A 1 88 ? 2.087 3.063 19.023 1.00 88.25 88 THR A O 1
ATOM 624 N N . GLU A 1 89 ? 0.967 2.408 20.837 1.00 85.00 89 GLU A N 1
ATOM 625 C CA . GLU A 1 89 ? 2.089 1.656 21.418 1.00 85.00 89 GLU A CA 1
ATOM 626 C C . GLU A 1 89 ? 2.492 0.457 20.543 1.00 85.00 89 GLU A C 1
ATOM 628 O O . GLU A 1 89 ? 3.677 0.192 20.364 1.00 85.00 89 GLU A O 1
ATOM 633 N N . LEU A 1 90 ? 1.509 -0.261 19.992 1.00 85.31 90 LEU A N 1
ATOM 634 C CA . LEU A 1 90 ? 1.740 -1.471 19.199 1.00 85.31 90 LEU A CA 1
ATOM 635 C C . LEU A 1 90 ? 2.178 -1.181 17.761 1.00 85.31 90 LEU A C 1
ATOM 637 O O . LEU A 1 90 ? 2.998 -1.915 17.212 1.00 85.31 90 LEU A O 1
ATOM 641 N N . TYR A 1 91 ? 1.606 -0.148 17.143 1.00 85.50 91 TYR A N 1
ATOM 642 C CA . TYR A 1 91 ? 1.731 0.099 15.704 1.00 85.50 91 TYR A CA 1
ATOM 643 C C . TYR A 1 91 ? 2.459 1.406 15.363 1.00 85.50 91 TYR A C 1
ATOM 645 O O . TYR A 1 91 ? 2.668 1.695 14.187 1.00 85.50 91 TYR A O 1
ATOM 653 N N . GLY A 1 92 ? 2.869 2.187 16.367 1.00 84.31 92 GLY A N 1
ATOM 654 C CA . GLY A 1 92 ? 3.460 3.511 16.180 1.00 84.31 92 GLY A CA 1
ATOM 655 C C . GLY A 1 92 ? 2.411 4.601 15.951 1.00 84.31 92 GLY A C 1
ATOM 656 O O . GLY A 1 92 ? 1.224 4.416 16.211 1.00 84.31 92 GLY A O 1
ATOM 657 N N . ALA A 1 93 ? 2.847 5.772 15.485 1.00 80.44 93 ALA A N 1
ATOM 658 C CA . ALA A 1 93 ? 1.934 6.864 15.148 1.00 80.44 93 ALA A CA 1
ATOM 659 C C . ALA A 1 93 ? 1.018 6.483 13.963 1.00 80.44 93 ALA A C 1
ATOM 661 O O . ALA A 1 93 ? 1.455 5.748 13.073 1.00 80.44 93 ALA A O 1
ATOM 662 N N . PRO A 1 94 ? -0.236 6.977 13.916 1.00 82.00 94 PRO A N 1
ATOM 663 C CA . PRO A 1 94 ? -1.087 6.783 12.746 1.00 82.00 94 PRO A CA 1
ATOM 664 C C . PRO A 1 94 ? -0.459 7.448 11.514 1.00 82.00 94 PRO A C 1
ATOM 666 O O . PRO A 1 94 ? 0.059 8.561 11.596 1.00 82.00 94 PRO A O 1
ATOM 669 N N . LEU A 1 95 ? -0.537 6.764 10.375 1.00 76.06 95 LEU A N 1
ATOM 670 C CA . LEU A 1 95 ? -0.014 7.220 9.084 1.00 76.06 95 LEU A CA 1
ATOM 671 C C . LEU A 1 95 ? -0.984 8.146 8.345 1.00 76.06 95 LEU A C 1
ATOM 673 O O . LEU A 1 95 ? -0.564 8.957 7.529 1.00 76.06 95 LEU A O 1
ATOM 677 N N . ASP A 1 96 ? -2.279 8.020 8.626 1.00 78.19 96 ASP A N 1
ATOM 678 C CA . ASP A 1 96 ? -3.315 8.915 8.117 1.00 78.19 96 ASP A CA 1
ATOM 679 C C . ASP A 1 96 ? -4.408 9.107 9.174 1.00 78.19 96 ASP A C 1
ATOM 681 O O . ASP A 1 96 ? -4.691 8.210 9.979 1.00 78.19 96 ASP A O 1
ATOM 685 N N . ILE A 1 97 ? -5.000 10.300 9.187 1.00 82.62 97 ILE A N 1
ATOM 686 C CA . ILE A 1 97 ? -6.038 10.711 10.132 1.00 82.62 97 ILE A CA 1
ATOM 687 C C . ILE A 1 97 ? -7.134 11.423 9.339 1.00 82.62 97 ILE A C 1
ATOM 689 O O . ILE A 1 97 ? -6.974 12.560 8.898 1.00 82.62 97 ILE A O 1
ATOM 693 N N . SER A 1 98 ? -8.290 10.775 9.219 1.00 82.12 98 SER A N 1
ATOM 694 C CA . SER A 1 98 ? -9.474 11.339 8.577 1.00 82.12 98 SER A CA 1
ATOM 695 C C . SER A 1 98 ? -10.512 11.699 9.631 1.00 82.12 98 SER A C 1
ATOM 697 O O . SER A 1 98 ? -11.034 10.829 10.330 1.00 82.12 98 SER A O 1
ATOM 699 N N . VAL A 1 99 ? -10.824 12.989 9.745 1.00 81.94 99 VAL A N 1
ATOM 700 C CA . VAL A 1 99 ? -11.875 13.498 10.634 1.00 81.94 99 VAL A CA 1
ATOM 701 C C . VAL A 1 99 ? -13.042 13.963 9.776 1.00 81.94 99 VAL A C 1
ATOM 703 O O . VAL A 1 99 ? -12.879 14.831 8.920 1.00 81.94 99 VAL A O 1
ATOM 706 N N . ASN A 1 100 ? -14.224 13.394 9.991 1.00 73.81 100 ASN A N 1
ATOM 707 C CA . ASN A 1 100 ? -15.439 13.802 9.294 1.00 73.81 100 ASN A CA 1
ATOM 708 C C . ASN A 1 100 ? -16.652 13.782 10.242 1.00 73.81 100 ASN A C 1
ATOM 710 O O . ASN A 1 100 ? -16.550 13.413 11.411 1.00 73.81 100 ASN A O 1
ATOM 714 N N . SER A 1 101 ? -17.822 14.177 9.738 1.00 68.75 101 SER A N 1
ATOM 715 C CA . SER A 1 101 ? -19.058 14.236 10.533 1.00 68.75 101 SER A CA 1
ATOM 716 C C . SER A 1 101 ? -19.529 12.880 11.074 1.00 68.75 101 SER A C 1
ATOM 718 O O . SER A 1 101 ? -20.335 12.852 11.998 1.00 68.75 101 SER A O 1
ATOM 720 N N . SER A 1 102 ? -19.056 11.764 10.508 1.00 67.81 102 SER A N 1
ATOM 721 C CA . SER A 1 102 ? -19.364 10.399 10.961 1.00 67.81 102 SER A CA 1
ATOM 722 C C . SER A 1 102 ? -18.373 9.851 11.995 1.00 67.81 102 SER A C 1
ATOM 724 O O . SER A 1 102 ? -18.603 8.779 12.552 1.00 67.81 102 SER A O 1
ATOM 726 N N . GLY A 1 103 ? -17.303 10.592 12.293 1.00 81.69 103 GLY A N 1
ATOM 727 C CA . GLY A 1 103 ? -16.313 10.249 13.308 1.00 81.69 103 GLY A CA 1
ATOM 728 C C . GLY A 1 103 ? -14.878 10.411 12.817 1.00 81.69 103 GLY A C 1
ATOM 729 O O . GLY A 1 103 ? -14.606 10.959 11.746 1.00 81.69 103 GLY A O 1
ATOM 730 N N . THR A 1 104 ? -13.951 9.910 13.626 1.00 91.38 104 THR A N 1
ATOM 731 C CA . THR A 1 104 ? -12.518 9.942 13.337 1.00 91.38 104 THR A CA 1
ATOM 732 C C . THR A 1 104 ? -12.062 8.550 12.926 1.00 91.38 104 THR A C 1
ATOM 734 O O . THR A 1 104 ? -12.362 7.567 13.600 1.00 91.38 104 THR A O 1
ATOM 737 N N . THR A 1 105 ? -11.344 8.459 11.812 1.00 92.75 105 THR A N 1
ATOM 738 C CA . THR A 1 105 ? -10.714 7.228 11.335 1.00 92.75 105 THR A CA 1
ATOM 739 C C . THR A 1 105 ? -9.207 7.410 11.295 1.00 92.75 105 THR A C 1
ATOM 741 O O . THR A 1 105 ? -8.724 8.379 10.713 1.00 92.75 105 THR A O 1
ATOM 744 N N . LEU A 1 106 ? -8.473 6.484 11.906 1.00 90.56 106 LEU A N 1
ATOM 745 C CA . LEU A 1 106 ? -7.013 6.460 11.901 1.00 90.56 106 LEU A CA 1
ATOM 746 C C . LEU A 1 106 ? -6.515 5.244 11.127 1.00 90.56 106 LEU A C 1
ATOM 748 O O . LEU A 1 106 ? -7.080 4.155 11.247 1.00 90.56 106 LEU A O 1
ATOM 752 N N . THR A 1 107 ? -5.439 5.427 10.372 1.00 89.81 107 THR A N 1
ATOM 753 C CA . THR A 1 107 ? -4.793 4.361 9.601 1.00 89.81 107 THR A CA 1
ATOM 754 C C . THR A 1 107 ? -3.447 4.020 10.227 1.00 89.81 107 THR A C 1
ATOM 756 O O . THR A 1 107 ? -2.583 4.884 10.351 1.00 89.81 107 THR A O 1
ATOM 759 N N . TYR A 1 108 ? -3.258 2.761 10.613 1.00 89.19 108 TYR A N 1
ATOM 760 C CA . TYR A 1 108 ? -2.030 2.239 11.219 1.00 89.19 108 TYR A CA 1
ATOM 761 C C . TYR A 1 108 ? -1.407 1.175 10.324 1.00 89.19 108 TYR A C 1
ATOM 763 O O . TYR A 1 108 ? -2.125 0.363 9.742 1.00 89.19 108 TYR A O 1
ATOM 771 N N . ALA A 1 109 ? -0.078 1.131 10.241 1.00 85.88 109 ALA A N 1
ATOM 772 C CA . ALA A 1 109 ? 0.596 0.098 9.465 1.00 85.88 109 ALA A CA 1
ATOM 773 C C . ALA A 1 109 ? 0.296 -1.304 10.015 1.00 85.88 109 ALA A C 1
ATOM 775 O O . ALA A 1 109 ? 0.471 -1.555 11.206 1.00 85.88 109 ALA A O 1
ATOM 776 N N . ALA A 1 110 ? -0.124 -2.223 9.141 1.00 88.06 110 ALA A N 1
ATOM 777 C CA . ALA A 1 110 ? -0.282 -3.637 9.479 1.00 88.06 110 ALA A CA 1
ATOM 778 C C . ALA A 1 110 ? 0.897 -4.444 8.919 1.00 88.06 110 ALA A C 1
ATOM 780 O O . ALA A 1 110 ? 1.592 -5.130 9.671 1.00 88.06 110 ALA A O 1
ATOM 781 N N . ASN A 1 111 ? 1.177 -4.307 7.620 1.00 78.56 111 ASN A N 1
ATOM 782 C CA . ASN A 1 111 ? 2.377 -4.829 6.974 1.00 78.56 111 ASN A CA 1
ATOM 783 C C . ASN A 1 111 ? 2.857 -3.861 5.885 1.00 78.56 111 ASN A C 1
ATOM 785 O O . ASN A 1 111 ? 2.233 -3.743 4.832 1.00 78.56 111 ASN A O 1
ATOM 789 N N . GLN A 1 112 ? 3.999 -3.210 6.122 1.00 70.94 112 GLN A N 1
ATOM 790 C CA . GLN A 1 112 ? 4.586 -2.272 5.162 1.00 70.94 112 GLN A CA 1
ATOM 791 C C . GLN A 1 112 ? 4.973 -2.936 3.837 1.00 70.94 112 GLN A C 1
ATOM 793 O O . GLN A 1 112 ? 4.690 -2.385 2.779 1.00 70.94 112 GLN A O 1
ATOM 798 N N . ALA A 1 113 ? 5.544 -4.142 3.885 1.00 59.53 113 ALA A N 1
ATOM 799 C CA . ALA A 1 113 ? 6.004 -4.852 2.692 1.00 59.53 113 ALA A CA 1
ATOM 800 C C . ALA A 1 113 ? 4.857 -5.340 1.794 1.00 59.53 113 ALA A C 1
ATOM 802 O O . ALA A 1 113 ? 5.082 -5.619 0.625 1.00 59.53 113 ALA A O 1
ATOM 803 N N . GLN A 1 114 ? 3.644 -5.462 2.341 1.00 65.44 114 GLN A N 1
ATOM 804 C CA . GLN A 1 114 ? 2.450 -5.902 1.609 1.00 65.44 114 GLN A CA 1
ATOM 805 C C . GLN A 1 114 ? 1.423 -4.776 1.416 1.00 65.44 114 GLN A C 1
ATOM 807 O O . GLN A 1 114 ? 0.289 -5.029 1.004 1.00 65.44 114 GLN A O 1
ATOM 812 N N . GLY A 1 115 ? 1.785 -3.535 1.767 1.00 74.62 115 GLY A N 1
ATOM 813 C CA . GLY A 1 115 ? 0.913 -2.369 1.627 1.00 74.62 115 GLY A CA 1
ATOM 814 C C . GLY A 1 115 ? -0.384 -2.445 2.441 1.00 74.62 115 GLY A C 1
ATOM 815 O O . GLY A 1 115 ? -1.374 -1.806 2.076 1.00 74.62 115 GLY A O 1
ATOM 816 N N . THR A 1 116 ? -0.424 -3.228 3.525 1.00 86.56 116 THR A N 1
ATOM 817 C CA . THR A 1 116 ? -1.632 -3.392 4.342 1.00 86.56 116 THR A CA 1
ATOM 818 C C . THR A 1 116 ? -1.618 -2.496 5.574 1.00 86.56 116 THR A C 1
ATOM 820 O O . THR A 1 116 ? -0.589 -2.274 6.220 1.00 86.56 116 THR A O 1
ATOM 823 N N . ALA A 1 117 ? -2.798 -2.011 5.942 1.00 91.25 117 ALA A N 1
ATOM 824 C CA . ALA A 1 117 ? -3.017 -1.178 7.109 1.00 91.25 117 ALA A CA 1
ATOM 825 C C . ALA A 1 117 ? -4.297 -1.562 7.848 1.00 91.25 117 ALA A C 1
ATOM 827 O O . ALA A 1 117 ? -5.277 -2.026 7.259 1.00 91.25 117 ALA A O 1
ATOM 828 N N . TYR A 1 118 ? -4.282 -1.325 9.155 1.00 96.00 118 TYR A N 1
ATOM 829 C CA . TYR A 1 118 ? -5.473 -1.332 9.981 1.00 96.00 118 TYR A CA 1
ATOM 830 C C . TYR A 1 118 ? -6.135 0.038 9.909 1.00 96.00 118 TYR A C 1
ATOM 832 O O . TYR A 1 118 ? -5.523 1.054 10.244 1.00 96.00 118 TYR A O 1
ATOM 840 N N . ARG A 1 119 ? -7.403 0.062 9.512 1.00 95.00 119 ARG A N 1
ATOM 841 C CA . ARG A 1 119 ? -8.234 1.263 9.515 1.00 95.00 119 ARG A CA 1
ATOM 842 C C . ARG A 1 119 ? -9.162 1.201 10.718 1.00 95.00 119 ARG A C 1
ATOM 844 O O . ARG A 1 119 ? -9.991 0.298 10.814 1.00 95.00 119 ARG A O 1
ATOM 851 N N . MET A 1 120 ? -8.978 2.125 11.653 1.00 95.38 120 MET A N 1
ATOM 852 C CA . MET A 1 120 ? -9.644 2.111 12.951 1.00 95.38 120 MET A CA 1
ATOM 853 C C . MET A 1 120 ? -10.582 3.298 13.098 1.00 95.38 120 MET A C 1
ATOM 855 O O . MET A 1 120 ? -10.146 4.448 13.038 1.00 95.38 120 MET A O 1
ATOM 859 N N . GLY A 1 121 ? -11.858 3.026 13.353 1.00 95.19 121 GLY A N 1
ATOM 860 C CA . GLY A 1 121 ? -12.775 4.036 13.865 1.00 95.19 121 GLY A CA 1
ATOM 861 C C . GLY A 1 121 ? -12.440 4.373 15.316 1.00 95.19 121 GLY A C 1
ATOM 862 O O . GLY A 1 121 ? -12.175 3.480 16.124 1.00 95.19 121 GLY A O 1
ATOM 863 N N . VAL A 1 122 ? -12.461 5.660 15.658 1.00 94.62 122 VAL A N 1
ATOM 864 C CA . VAL A 1 122 ? -12.133 6.166 16.993 1.00 94.62 122 VAL A CA 1
ATOM 865 C C . VAL A 1 122 ? -13.208 7.144 17.459 1.00 94.62 122 VAL A C 1
ATOM 867 O O . VAL A 1 122 ? -13.548 8.100 16.759 1.00 94.62 122 VAL A O 1
ATOM 870 N N . ARG A 1 123 ? -13.721 6.920 18.674 1.00 92.19 123 ARG A N 1
ATOM 871 C CA . ARG A 1 123 ? -14.550 7.889 19.405 1.00 92.19 123 ARG A CA 1
ATOM 872 C C . ARG A 1 123 ? -13.701 8.731 20.346 1.00 92.19 123 ARG A C 1
ATOM 874 O O . ARG A 1 123 ? -12.666 8.266 20.830 1.00 92.19 123 ARG A O 1
ATOM 881 N N . ASP A 1 124 ? -14.191 9.933 20.636 1.00 88.62 124 ASP A N 1
ATOM 882 C CA . ASP A 1 124 ? -13.573 10.876 21.576 1.00 88.62 124 ASP A CA 1
ATOM 883 C C . ASP A 1 124 ? -12.110 11.178 21.225 1.00 88.62 124 ASP A C 1
ATOM 885 O O . ASP A 1 124 ? -11.253 11.306 22.099 1.00 88.62 124 ASP A O 1
ATOM 889 N N . TYR A 1 125 ? -11.823 11.241 19.920 1.00 88.50 125 TYR A N 1
ATOM 890 C CA . TYR A 1 125 ? -10.486 11.525 19.426 1.00 88.50 125 TYR A CA 1
ATOM 891 C C . TYR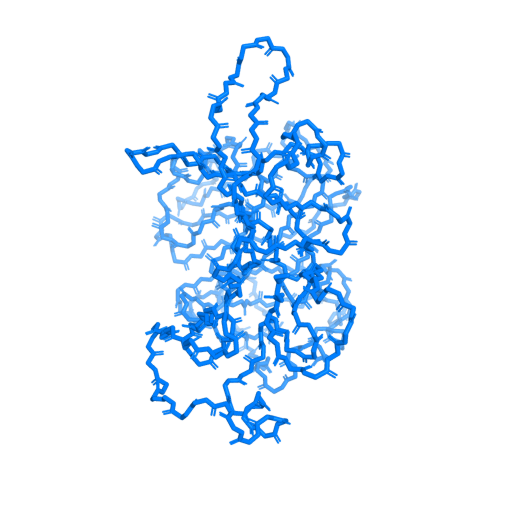 A 1 125 ? -10.056 12.931 19.842 1.00 88.50 125 TYR A C 1
ATOM 893 O O . TYR A 1 125 ? -10.720 13.914 19.505 1.00 88.50 125 TYR A O 1
ATOM 901 N N . SER A 1 126 ? -8.928 13.033 20.539 1.00 83.06 126 SER A N 1
ATOM 902 C CA . SER A 1 126 ? -8.317 14.317 20.864 1.00 83.06 126 SER A CA 1
ATOM 903 C C . SER A 1 126 ? -6.800 14.266 20.734 1.00 83.06 126 SER A C 1
ATOM 905 O O . SER A 1 126 ? -6.149 13.271 21.056 1.00 83.06 126 SER A O 1
ATOM 907 N N . THR A 1 127 ? -6.233 15.381 20.282 1.00 70.12 127 THR A N 1
ATOM 908 C CA . THR A 1 127 ? -4.786 15.616 20.197 1.00 70.12 127 THR A CA 1
ATOM 909 C C . THR A 1 127 ? -4.345 16.620 21.262 1.00 70.12 127 THR A C 1
ATOM 911 O O . THR A 1 127 ? -3.600 17.558 20.983 1.00 70.12 127 THR A O 1
ATOM 914 N N . SER A 1 128 ? -4.877 16.506 22.483 1.00 57.28 128 SER A N 1
ATOM 915 C CA . SER A 1 128 ? -4.480 17.384 23.586 1.00 57.28 128 SER A CA 1
ATOM 916 C C . SER A 1 128 ? -3.179 16.882 24.224 1.00 57.28 128 SER A C 1
ATOM 918 O O . SER A 1 128 ? -3.174 15.829 24.864 1.00 57.28 128 SER A O 1
ATOM 920 N N . GLY A 1 129 ? -2.096 17.653 24.091 1.00 54.22 129 GLY A N 1
ATOM 921 C CA . GLY A 1 129 ? -0.763 17.286 24.587 1.00 54.22 129 GLY A CA 1
ATOM 922 C C . GLY A 1 129 ? 0.004 16.372 23.621 1.00 54.22 129 GLY A C 1
ATOM 923 O O . GLY A 1 129 ? -0.273 16.358 22.427 1.00 54.22 129 GLY A O 1
ATOM 924 N N . SER A 1 130 ? 0.978 15.611 24.131 1.00 49.38 130 SER A N 1
ATOM 925 C CA . SER A 1 130 ? 1.874 14.772 23.311 1.00 49.38 130 SER A CA 1
ATOM 926 C C . SER A 1 130 ? 1.288 13.418 22.883 1.00 49.38 130 SER A C 1
ATOM 928 O O . SER A 1 130 ? 1.966 12.674 22.183 1.00 49.38 130 SER A O 1
ATOM 930 N N . ASN A 1 131 ? 0.063 13.074 23.301 1.00 59.97 131 ASN A N 1
ATOM 931 C CA . ASN A 1 131 ? -0.531 11.755 23.070 1.00 59.97 131 ASN A CA 1
ATOM 932 C C . ASN A 1 131 ? -1.926 11.877 22.448 1.00 59.97 131 ASN A C 1
ATOM 934 O O . ASN A 1 131 ? -2.786 12.580 22.978 1.00 59.97 131 ASN A O 1
ATOM 938 N N . ALA A 1 132 ? -2.159 11.146 21.356 1.00 72.25 132 ALA A N 1
ATOM 939 C CA . ALA A 1 132 ? -3.495 10.962 20.805 1.00 72.25 132 ALA A CA 1
ATOM 940 C C . ALA A 1 132 ? -4.344 10.124 21.775 1.00 72.25 132 ALA A C 1
ATOM 942 O O . ALA A 1 132 ? -3.961 9.011 22.147 1.00 72.25 132 ALA A O 1
ATOM 943 N N . ASN A 1 133 ? -5.496 10.657 22.178 1.00 84.44 133 ASN A N 1
ATOM 944 C CA . ASN A 1 133 ? -6.457 9.984 23.047 1.00 84.44 133 ASN A CA 1
ATOM 945 C C . ASN A 1 133 ? -7.717 9.610 22.268 1.00 84.44 133 ASN A C 1
ATOM 947 O O . ASN A 1 133 ? -8.038 10.216 21.249 1.00 84.44 133 ASN A O 1
ATOM 951 N N . GLY A 1 134 ? -8.425 8.596 22.757 1.00 91.62 134 GLY A N 1
ATOM 952 C CA . GLY A 1 134 ? -9.666 8.109 22.167 1.00 91.62 134 GLY A CA 1
ATOM 953 C C . GLY A 1 134 ? -9.897 6.639 22.492 1.00 91.62 134 GLY A C 1
ATOM 954 O O . GLY A 1 134 ? -9.065 5.981 23.124 1.00 91.62 134 GLY A O 1
ATOM 955 N N . THR A 1 135 ? -11.036 6.111 22.058 1.00 95.38 135 THR A N 1
ATOM 956 C CA . THR A 1 135 ? -11.346 4.679 22.165 1.00 95.38 135 THR A CA 1
ATOM 957 C C . THR A 1 135 ? -11.651 4.114 20.789 1.00 95.38 135 THR A C 1
ATOM 959 O O . THR A 1 135 ? -12.463 4.679 20.056 1.00 95.38 135 THR A O 1
ATOM 962 N N . VAL A 1 136 ? -11.029 2.986 20.451 1.00 96.25 136 VAL A N 1
ATOM 963 C CA . VAL A 1 136 ? -11.301 2.262 19.206 1.00 96.25 136 VAL A CA 1
ATOM 964 C C . VAL A 1 136 ? -12.752 1.769 19.219 1.00 96.25 136 VAL A C 1
ATOM 966 O O . VAL A 1 136 ? -13.221 1.223 20.220 1.00 96.25 136 VAL A O 1
ATOM 969 N N . THR A 1 137 ? -13.481 1.980 18.125 1.00 95.25 137 THR A N 1
ATOM 970 C CA . THR A 1 137 ? -14.884 1.557 17.953 1.00 95.25 137 THR A CA 1
ATOM 971 C C . THR A 1 137 ? -15.044 0.458 16.916 1.00 95.25 137 THR A C 1
ATOM 973 O O . THR A 1 137 ? -15.975 -0.334 17.019 1.00 95.25 137 THR A O 1
ATOM 976 N N . ASN A 1 138 ? -14.144 0.395 15.938 1.00 94.88 138 ASN A N 1
ATOM 977 C CA . ASN A 1 138 ? -14.058 -0.673 14.953 1.00 94.88 138 ASN A CA 1
ATOM 978 C C . ASN A 1 138 ? -12.639 -0.747 14.375 1.00 94.88 138 ASN A C 1
ATOM 980 O O . ASN A 1 138 ? -11.883 0.221 14.456 1.00 94.88 138 ASN A O 1
ATOM 984 N N . VAL A 1 139 ? -12.301 -1.893 13.791 1.00 96.00 139 VAL A N 1
ATOM 985 C CA . VAL A 1 139 ? -11.051 -2.160 13.084 1.00 96.00 139 VAL A CA 1
ATOM 986 C C . VAL A 1 139 ? -11.363 -2.954 11.818 1.00 96.00 139 VAL A C 1
ATOM 988 O O . VAL A 1 139 ? -11.977 -4.019 11.885 1.00 96.00 139 VAL A O 1
ATOM 991 N N . GLY A 1 140 ? -10.906 -2.453 10.676 1.00 96.19 140 GLY A N 1
ATOM 992 C CA . GLY A 1 140 ? -10.823 -3.192 9.418 1.00 96.19 140 GLY A CA 1
ATOM 993 C C . GLY A 1 140 ? -9.373 -3.328 8.958 1.00 96.19 140 GLY A C 1
ATOM 994 O O . GLY A 1 140 ? -8.506 -2.561 9.378 1.00 96.19 140 GLY A O 1
ATOM 995 N N . LEU A 1 141 ? -9.111 -4.292 8.081 1.00 96.19 141 LEU A N 1
ATOM 996 C CA . LEU A 1 141 ? -7.841 -4.442 7.373 1.00 96.19 141 LEU A CA 1
ATOM 997 C C . LEU A 1 141 ? -8.036 -4.009 5.920 1.00 96.19 141 LEU A C 1
ATOM 999 O O . LEU A 1 141 ? -9.019 -4.396 5.290 1.00 96.19 141 LEU A O 1
ATOM 1003 N N . CYS A 1 142 ? -7.114 -3.234 5.363 1.00 92.94 142 CYS A N 1
ATOM 1004 C CA . CYS A 1 142 ? -7.151 -2.878 3.950 1.00 92.94 142 CYS A CA 1
ATOM 1005 C C . CYS A 1 142 ? -5.765 -2.752 3.327 1.00 92.94 142 CYS A C 1
ATOM 1007 O O . CYS A 1 142 ? -4.777 -2.530 4.020 1.00 92.94 142 CYS A O 1
ATOM 1009 N N . ARG A 1 143 ? -5.703 -2.843 1.996 1.00 87.75 143 ARG A N 1
ATOM 1010 C CA . ARG A 1 143 ? -4.549 -2.427 1.184 1.00 87.75 143 ARG A CA 1
ATOM 1011 C C . ARG A 1 143 ? -4.575 -0.906 0.997 1.00 87.75 143 ARG A C 1
ATOM 1013 O O . ARG A 1 143 ? -4.771 -0.397 -0.098 1.00 87.75 143 ARG A O 1
ATOM 1020 N N . CYS A 1 144 ? -4.537 -0.201 2.118 1.00 82.00 144 CYS A N 1
ATOM 1021 C CA . CYS A 1 144 ? -4.759 1.241 2.237 1.00 82.00 144 CYS A CA 1
ATOM 1022 C C . CYS A 1 144 ? -3.617 1.919 2.996 1.00 82.00 144 CYS A C 1
ATOM 1024 O O . CYS A 1 144 ? -3.787 3.034 3.487 1.00 82.00 144 CYS A O 1
ATOM 1026 N N . LEU A 1 145 ? -2.492 1.215 3.168 1.00 77.00 145 LEU A N 1
ATOM 1027 C CA . LEU A 1 145 ? -1.321 1.778 3.809 1.00 77.00 145 LEU A CA 1
ATOM 1028 C C . LEU A 1 145 ? -0.897 3.023 3.025 1.00 77.00 145 LEU A C 1
ATOM 1030 O O . LEU A 1 145 ? -0.607 2.896 1.835 1.00 77.00 145 LEU A O 1
ATOM 1034 N N . PRO A 1 146 ? -0.849 4.205 3.661 1.00 65.81 146 PRO A N 1
ATOM 1035 C CA . PRO A 1 146 ? -0.251 5.365 3.038 1.00 65.81 146 PRO A CA 1
ATOM 1036 C C . PRO A 1 146 ? 1.194 5.004 2.725 1.00 65.81 146 PRO A C 1
ATOM 1038 O O . PRO A 1 146 ? 1.968 4.645 3.613 1.00 65.81 146 PRO A O 1
ATOM 1041 N N . HIS A 1 147 ? 1.540 5.021 1.449 1.00 67.88 147 HIS A N 1
ATOM 1042 C CA . HIS A 1 147 ? 2.916 4.888 1.014 1.00 67.88 147 HIS A CA 1
ATOM 1043 C C . HIS A 1 147 ? 3.663 6.090 1.628 1.00 67.88 147 HIS A C 1
ATOM 1045 O O . HIS A 1 147 ? 3.208 7.216 1.469 1.00 67.88 147 HIS A O 1
ATOM 1051 N N . GLY A 1 148 ? 4.687 5.859 2.454 1.00 71.00 148 GLY A N 1
ATOM 1052 C CA . GLY A 1 148 ? 5.271 6.880 3.344 1.00 71.00 148 GLY A CA 1
ATOM 1053 C C . GLY A 1 148 ? 5.912 8.078 2.631 1.00 71.00 148 GLY A C 1
ATOM 1054 O O . GLY A 1 148 ? 5.947 8.157 1.397 1.00 71.00 148 GLY A O 1
ATOM 1055 N N . LYS A 1 149 ? 6.435 9.031 3.409 1.00 81.19 149 LYS A N 1
ATOM 1056 C CA . LYS A 1 149 ? 7.209 10.158 2.865 1.00 81.19 149 LYS A CA 1
ATOM 1057 C C . LYS A 1 149 ? 8.528 9.693 2.244 1.00 81.19 149 LYS A C 1
ATOM 1059 O O . LYS A 1 149 ? 9.046 8.626 2.561 1.00 81.19 149 LYS A O 1
ATOM 1064 N N . TRP A 1 150 ? 9.096 10.508 1.360 1.00 83.06 150 TRP A N 1
ATOM 1065 C CA . TRP A 1 150 ? 10.358 10.184 0.683 1.00 83.06 150 TRP A CA 1
ATOM 1066 C C . TRP A 1 150 ? 11.588 10.325 1.582 1.00 83.06 150 TRP A C 1
ATOM 1068 O O . TRP A 1 150 ? 12.640 9.790 1.246 1.00 83.06 150 TRP A O 1
ATOM 1078 N N . ASP A 1 151 ? 11.467 11.002 2.724 1.00 78.06 151 ASP A N 1
ATOM 1079 C CA . ASP A 1 151 ? 12.513 11.124 3.743 1.00 78.06 151 ASP A CA 1
ATOM 1080 C C . ASP A 1 151 ? 12.391 10.076 4.866 1.00 78.06 151 ASP A C 1
ATOM 1082 O O . ASP A 1 151 ? 13.099 10.148 5.872 1.00 78.06 151 ASP A O 1
ATOM 1086 N N . GLU A 1 152 ? 11.529 9.068 4.706 1.00 77.12 152 GLU A N 1
ATOM 1087 C CA . GLU A 1 152 ? 11.427 7.950 5.646 1.00 77.12 152 GLU A CA 1
ATOM 1088 C C . GLU A 1 152 ? 12.447 6.841 5.341 1.00 77.12 152 GLU A C 1
ATOM 1090 O O . GLU A 1 152 ? 12.808 6.629 4.185 1.00 77.12 152 GLU A O 1
ATOM 1095 N N . PRO A 1 153 ? 12.889 6.047 6.336 1.00 73.88 153 PRO A N 1
ATOM 1096 C CA . PRO A 1 153 ? 13.838 4.952 6.111 1.00 73.88 153 PRO A CA 1
ATOM 1097 C C . PRO A 1 153 ? 13.352 3.857 5.150 1.00 73.88 153 PRO A C 1
ATOM 1099 O O . PRO A 1 153 ? 14.171 3.075 4.667 1.00 73.88 153 PRO A O 1
ATOM 1102 N N . VAL A 1 154 ? 12.041 3.766 4.896 1.00 77.25 154 VAL A N 1
ATOM 1103 C CA . VAL A 1 154 ? 11.437 2.805 3.968 1.00 77.25 154 VAL A CA 1
ATOM 1104 C C . VAL A 1 154 ? 10.506 3.538 3.006 1.00 77.25 154 VAL A C 1
ATOM 1106 O O . VAL A 1 154 ? 9.567 4.192 3.449 1.00 77.25 154 VAL A O 1
ATOM 1109 N N . VAL A 1 155 ? 10.717 3.374 1.699 1.00 83.31 155 VAL A N 1
ATOM 1110 C CA . VAL A 1 155 ? 9.821 3.894 0.653 1.00 83.31 155 VAL A CA 1
ATOM 1111 C C . VAL A 1 155 ? 9.183 2.729 -0.083 1.00 83.31 155 VAL A C 1
ATOM 1113 O O . VAL A 1 155 ? 9.875 1.833 -0.570 1.00 83.31 155 VAL A O 1
ATOM 1116 N N . VAL A 1 156 ? 7.850 2.750 -0.152 1.00 83.44 156 VAL A N 1
ATOM 1117 C CA . VAL A 1 156 ? 7.062 1.735 -0.855 1.00 83.44 156 VAL A CA 1
ATOM 1118 C C . VAL A 1 156 ? 6.736 2.218 -2.264 1.00 83.44 156 VAL A C 1
ATOM 1120 O O . VAL A 1 156 ? 6.210 3.317 -2.428 1.00 83.44 156 VAL A O 1
ATOM 1123 N N . VAL A 1 157 ? 7.018 1.386 -3.262 1.00 87.06 157 VAL A N 1
ATOM 1124 C CA . VAL A 1 157 ? 6.705 1.617 -4.677 1.00 87.06 157 VAL A CA 1
ATOM 1125 C C . VAL A 1 157 ? 5.536 0.726 -5.089 1.00 87.06 157 VAL A C 1
ATOM 1127 O O . VAL A 1 157 ? 5.525 -0.463 -4.784 1.00 87.06 157 VAL A O 1
ATOM 1130 N N . THR A 1 158 ? 4.556 1.282 -5.787 1.00 85.19 158 THR A N 1
ATOM 1131 C CA . THR A 1 158 ? 3.436 0.522 -6.367 1.00 85.19 158 THR A CA 1
ATOM 1132 C C . THR A 1 158 ? 3.484 0.598 -7.888 1.00 85.19 158 THR A C 1
ATOM 1134 O O . THR A 1 158 ? 4.495 0.968 -8.468 1.00 85.19 158 THR A O 1
ATOM 1137 N N . THR A 1 159 ? 2.393 0.264 -8.574 1.00 84.88 159 THR A N 1
ATOM 1138 C CA . THR A 1 159 ? 2.272 0.505 -10.017 1.00 84.88 159 THR A CA 1
ATOM 1139 C C . THR A 1 159 ? 1.996 1.965 -10.387 1.00 84.88 159 THR A C 1
ATOM 1141 O O . THR A 1 159 ? 2.092 2.313 -11.561 1.00 84.88 159 THR A O 1
ATOM 1144 N N . ASP A 1 160 ? 1.626 2.814 -9.429 1.00 83.31 160 ASP A N 1
ATOM 1145 C CA . ASP A 1 160 ? 1.184 4.193 -9.667 1.00 83.31 160 ASP A CA 1
ATOM 1146 C C . ASP A 1 160 ? 1.719 5.209 -8.649 1.00 83.31 160 ASP A C 1
ATOM 1148 O O . ASP A 1 160 ? 1.406 6.395 -8.753 1.00 83.31 160 ASP A O 1
ATOM 1152 N N . SER A 1 161 ? 2.553 4.790 -7.698 1.00 85.56 161 SER A N 1
ATOM 1153 C CA . SER A 1 161 ? 3.125 5.669 -6.681 1.00 85.56 161 SER A CA 1
ATOM 1154 C C . SER A 1 161 ? 4.546 5.285 -6.272 1.00 85.56 161 SER A C 1
ATOM 1156 O O . SER A 1 161 ? 4.955 4.124 -6.336 1.00 85.56 161 SER A O 1
ATOM 1158 N N . ILE A 1 162 ? 5.287 6.287 -5.806 1.00 87.81 162 ILE A N 1
ATOM 1159 C CA . ILE A 1 162 ? 6.528 6.136 -5.042 1.00 87.81 162 ILE A CA 1
ATOM 1160 C C . ILE A 1 162 ? 6.285 6.869 -3.737 1.00 87.81 162 ILE A C 1
ATOM 1162 O O . ILE A 1 162 ? 6.081 8.084 -3.749 1.00 87.81 162 ILE A O 1
ATOM 1166 N N . GLY A 1 163 ? 6.258 6.157 -2.612 1.00 85.12 163 GLY A N 1
ATOM 1167 C CA . GLY A 1 163 ? 5.779 6.751 -1.368 1.00 85.12 163 GLY A CA 1
ATOM 1168 C C . GLY A 1 163 ? 4.408 7.411 -1.574 1.00 85.12 163 GLY A C 1
ATOM 1169 O O . GLY A 1 163 ? 3.614 6.988 -2.416 1.00 85.12 163 GLY A O 1
ATOM 1170 N N . ALA A 1 164 ? 4.141 8.489 -0.849 1.00 82.44 164 ALA A N 1
ATOM 1171 C CA . ALA A 1 164 ? 2.854 9.183 -0.904 1.00 82.44 164 ALA A CA 1
ATOM 1172 C C . ALA A 1 164 ? 2.595 9.895 -2.246 1.00 82.44 164 ALA A C 1
ATOM 1174 O O . ALA A 1 164 ? 1.474 10.335 -2.511 1.00 82.44 164 ALA A O 1
ATOM 1175 N N . ALA A 1 165 ? 3.618 10.033 -3.090 1.00 84.00 165 ALA A N 1
ATOM 1176 C CA . ALA A 1 165 ? 3.506 10.677 -4.385 1.00 84.00 165 ALA A CA 1
ATOM 1177 C C . ALA A 1 165 ? 2.931 9.707 -5.418 1.00 84.00 165 ALA A C 1
ATOM 1179 O O . ALA A 1 165 ? 3.470 8.626 -5.649 1.00 84.00 165 ALA A O 1
ATOM 1180 N N . THR A 1 166 ? 1.839 10.114 -6.059 1.00 83.25 166 THR A N 1
ATOM 1181 C CA . THR A 1 166 ? 1.139 9.326 -7.080 1.00 83.25 166 THR A CA 1
ATOM 1182 C C . THR A 1 166 ? 1.315 9.964 -8.451 1.00 83.25 166 THR A C 1
ATOM 1184 O O . THR A 1 166 ? 1.367 11.190 -8.584 1.00 83.25 166 THR A O 1
ATOM 1187 N N . VAL A 1 167 ? 1.359 9.135 -9.487 1.00 79.50 167 VAL A N 1
ATOM 1188 C CA . VAL A 1 167 ? 1.391 9.576 -10.881 1.00 79.50 167 VAL A CA 1
ATOM 1189 C C . VAL A 1 167 ? 0.204 10.502 -11.174 1.00 79.50 167 VAL A C 1
ATOM 1191 O O . VAL A 1 167 ? -0.959 10.189 -10.906 1.00 79.50 167 VAL A O 1
ATOM 1194 N N . GLY A 1 168 ? 0.492 11.651 -11.778 1.00 75.44 168 GLY A N 1
ATOM 1195 C CA . GLY A 1 168 ? -0.488 12.678 -12.122 1.00 75.44 168 GLY A CA 1
ATOM 1196 C C . GLY A 1 168 ? -0.672 13.780 -11.078 1.00 75.44 168 GLY A C 1
ATOM 1197 O O . GLY A 1 168 ? -1.400 14.726 -11.368 1.00 75.44 168 GLY A O 1
ATOM 1198 N N . MET A 1 169 ? -0.037 13.686 -9.904 1.00 76.12 169 MET A N 1
ATOM 1199 C CA . MET A 1 169 ? 0.077 14.816 -8.972 1.00 76.12 169 MET A CA 1
ATOM 1200 C C . MET A 1 169 ? 0.958 15.911 -9.572 1.00 76.12 169 MET A C 1
ATOM 1202 O O . MET A 1 169 ? 1.975 15.600 -10.176 1.00 76.12 169 MET A O 1
ATOM 1206 N N . SER A 1 170 ? 0.614 17.180 -9.363 1.00 76.44 170 SER A N 1
ATOM 1207 C CA . SER A 1 170 ? 1.504 18.309 -9.661 1.00 76.44 170 SER A CA 1
ATOM 1208 C C . SER A 1 170 ? 2.728 18.339 -8.736 1.00 76.44 170 SER A C 1
ATOM 1210 O O . SER A 1 170 ? 2.716 17.745 -7.659 1.00 76.44 170 SER A O 1
ATOM 1212 N N . ALA A 1 171 ? 3.777 19.082 -9.106 1.00 75.88 171 ALA A N 1
ATOM 1213 C CA . ALA A 1 171 ? 5.009 19.171 -8.313 1.00 75.88 171 ALA A CA 1
ATOM 1214 C C . ALA A 1 171 ? 4.752 19.610 -6.857 1.00 75.88 171 ALA A C 1
ATOM 1216 O O . ALA A 1 171 ? 5.280 19.005 -5.930 1.00 75.88 171 ALA A O 1
ATOM 1217 N N . SER A 1 172 ? 3.871 20.590 -6.633 1.00 76.31 172 SER A N 1
ATOM 1218 C CA . SER A 1 172 ? 3.519 21.051 -5.281 1.00 76.31 172 SER A CA 1
ATOM 1219 C C . SER A 1 172 ? 2.688 20.031 -4.492 1.00 76.31 172 SER A C 1
ATOM 1221 O O . SER A 1 172 ? 2.774 19.963 -3.263 1.00 76.31 172 SER A O 1
ATOM 1223 N N . GLU A 1 173 ? 1.885 19.208 -5.171 1.00 79.19 173 GLU A N 1
ATOM 1224 C CA . GLU A 1 173 ? 1.179 18.091 -4.543 1.00 79.19 173 GLU A CA 1
ATOM 1225 C C . GLU A 1 173 ? 2.141 16.973 -4.153 1.00 79.19 173 GLU A C 1
ATOM 1227 O O . GLU A 1 173 ? 2.001 16.440 -3.051 1.00 79.19 173 GLU A O 1
ATOM 1232 N N . VAL A 1 174 ? 3.132 16.679 -5.003 1.00 80.25 174 VAL A N 1
ATOM 1233 C CA . VAL A 1 174 ? 4.221 15.746 -4.695 1.00 80.25 174 VAL A CA 1
ATOM 1234 C C . VAL A 1 174 ? 5.009 16.240 -3.489 1.00 80.25 174 VAL A C 1
ATOM 1236 O O . VAL A 1 174 ? 5.125 15.489 -2.533 1.00 80.25 174 VAL A O 1
ATOM 1239 N N . GLU A 1 175 ? 5.472 17.494 -3.457 1.00 80.19 175 GLU A N 1
ATOM 1240 C CA . GLU A 1 175 ? 6.199 18.051 -2.301 1.00 80.19 175 GLU A CA 1
ATOM 1241 C C . GLU A 1 175 ? 5.417 17.891 -0.992 1.00 80.19 175 GLU A C 1
ATOM 1243 O O . GLU A 1 175 ? 5.944 17.435 0.027 1.00 80.19 175 GLU A O 1
ATOM 1248 N N . ARG A 1 176 ? 4.119 18.212 -1.026 1.00 76.50 176 ARG A N 1
ATOM 1249 C CA . ARG A 1 176 ? 3.234 18.077 0.134 1.00 76.50 176 ARG A CA 1
ATOM 1250 C C . ARG A 1 176 ? 3.056 16.620 0.561 1.00 76.50 176 ARG A C 1
ATOM 1252 O O . ARG A 1 176 ? 3.077 16.347 1.759 1.00 76.50 176 ARG A O 1
ATOM 1259 N N . ALA A 1 177 ? 2.832 15.714 -0.389 1.00 75.56 177 ALA A N 1
ATOM 1260 C CA . ALA A 1 177 ? 2.580 14.303 -0.114 1.00 75.56 177 ALA A CA 1
ATOM 1261 C C . ALA A 1 177 ? 3.859 13.589 0.343 1.00 75.56 177 ALA A C 1
ATOM 1263 O O . ALA A 1 177 ? 3.888 12.977 1.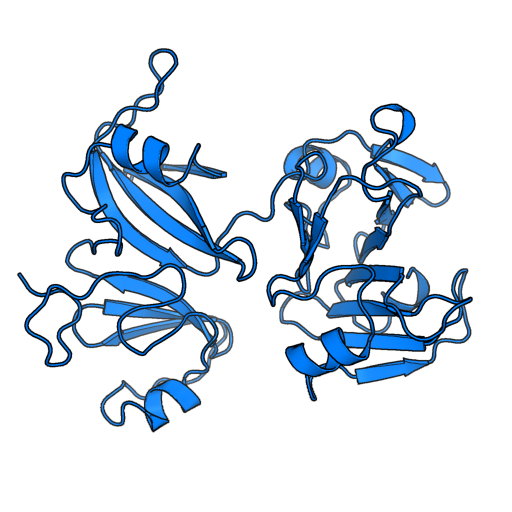407 1.00 75.56 177 ALA A O 1
ATOM 1264 N N . ALA A 1 178 ? 4.932 13.732 -0.430 1.00 79.56 178 ALA A N 1
ATOM 1265 C CA . ALA A 1 178 ? 6.237 13.141 -0.177 1.00 79.56 178 ALA A CA 1
ATOM 1266 C C . ALA A 1 178 ? 6.973 13.778 1.009 1.00 79.56 178 ALA A C 1
ATOM 1268 O O . ALA A 1 178 ? 7.936 13.193 1.493 1.00 79.56 178 ALA A O 1
ATOM 1269 N N . GLY A 1 179 ? 6.536 14.948 1.487 1.00 78.75 179 GLY A N 1
ATOM 1270 C CA . GLY A 1 179 ? 7.121 15.622 2.646 1.00 78.75 179 GLY A CA 1
ATOM 1271 C C . GLY A 1 179 ? 8.499 16.227 2.383 1.00 78.75 179 GLY A C 1
ATOM 1272 O O . GLY A 1 179 ? 9.242 16.472 3.329 1.00 78.75 179 GLY A O 1
ATOM 1273 N N . VAL A 1 180 ? 8.833 16.475 1.119 1.00 79.81 180 VAL A N 1
ATOM 1274 C CA . VAL A 1 180 ? 10.149 16.948 0.681 1.00 79.81 180 VAL A CA 1
ATOM 1275 C C . VAL A 1 180 ? 10.016 18.184 -0.195 1.00 79.81 180 VAL A C 1
ATOM 1277 O O . VAL A 1 180 ? 8.951 18.462 -0.733 1.00 79.81 180 VAL A O 1
ATOM 1280 N N . SER A 1 181 ? 11.112 18.923 -0.354 1.00 82.38 181 SER A N 1
ATOM 1281 C CA . SER A 1 181 ? 11.206 19.966 -1.376 1.00 82.38 181 SER A CA 1
ATOM 1282 C C . SER A 1 181 ? 11.868 19.409 -2.625 1.00 82.38 181 SER A C 1
ATOM 1284 O O . SER A 1 181 ? 12.894 18.721 -2.537 1.00 82.38 181 SER A O 1
ATOM 1286 N N . LEU A 1 182 ? 11.298 19.745 -3.774 1.00 81.19 182 LEU A N 1
ATOM 1287 C CA . LEU A 1 182 ? 11.818 19.376 -5.076 1.00 81.19 182 LEU A CA 1
ATOM 1288 C C . LEU A 1 182 ? 12.703 20.496 -5.628 1.00 81.19 182 LEU A C 1
ATOM 1290 O O . LEU A 1 182 ? 12.460 21.682 -5.404 1.00 81.19 182 LEU A O 1
ATOM 1294 N N . ALA A 1 183 ? 13.753 20.116 -6.349 1.00 82.00 183 ALA A N 1
ATOM 1295 C CA . ALA A 1 183 ? 14.559 21.032 -7.144 1.00 82.00 183 ALA A CA 1
ATOM 1296 C C . ALA A 1 183 ? 14.329 20.731 -8.626 1.00 82.00 183 ALA A C 1
ATOM 1298 O O . ALA A 1 183 ? 14.429 19.579 -9.036 1.00 82.00 183 ALA A O 1
ATOM 1299 N N . GLU A 1 184 ? 14.018 21.753 -9.420 1.00 79.56 184 GLU A N 1
ATOM 1300 C CA . GLU A 1 184 ? 13.921 21.617 -10.875 1.00 79.56 184 GLU A CA 1
ATOM 1301 C C . GLU A 1 184 ? 15.333 21.470 -11.467 1.00 79.56 184 GLU A C 1
ATOM 1303 O O . GLU A 1 184 ? 16.206 22.296 -11.184 1.00 79.56 184 GLU A O 1
ATOM 1308 N N . MET A 1 185 ? 15.568 20.416 -12.254 1.00 72.69 185 MET A N 1
ATOM 1309 C CA . MET A 1 185 ? 16.861 20.146 -12.906 1.00 72.69 185 MET A CA 1
ATOM 1310 C C . MET A 1 185 ? 16.920 20.596 -14.371 1.00 72.69 185 MET A C 1
ATOM 1312 O O . MET A 1 185 ? 17.998 20.587 -14.962 1.00 72.69 185 MET A O 1
ATOM 1316 N N . GLY A 1 186 ? 15.798 21.048 -14.936 1.00 67.88 186 GLY A N 1
ATOM 1317 C CA . GLY A 1 186 ? 15.655 21.363 -16.360 1.00 67.88 186 GLY A CA 1
ATOM 1318 C C . GLY A 1 186 ? 14.622 20.457 -17.023 1.00 67.88 186 GLY A C 1
ATOM 1319 O O . GLY A 1 186 ? 14.223 19.454 -16.446 1.00 67.88 186 GLY A O 1
ATOM 1320 N N . ASP A 1 187 ? 14.112 20.862 -18.189 1.00 67.00 187 ASP A N 1
ATOM 1321 C CA . ASP A 1 187 ? 13.081 20.132 -18.954 1.00 67.00 187 ASP A CA 1
ATOM 1322 C C . ASP A 1 187 ? 11.830 19.742 -18.136 1.00 67.00 187 ASP A C 1
ATOM 1324 O O . ASP A 1 187 ? 11.092 18.823 -18.484 1.00 67.00 187 ASP A O 1
ATOM 1328 N N . GLY A 1 188 ? 11.588 20.509 -17.060 1.00 65.31 188 GLY A N 1
ATOM 1329 C CA . GLY A 1 188 ? 10.577 20.335 -16.017 1.00 65.31 188 GLY A CA 1
ATOM 1330 C C . GLY A 1 188 ? 10.716 19.056 -15.181 1.00 65.31 188 GLY A C 1
ATOM 1331 O O . GLY A 1 188 ? 9.788 18.679 -14.466 1.00 65.31 188 GLY A O 1
ATOM 1332 N N . GLU A 1 189 ? 11.859 18.382 -15.250 1.00 71.69 189 GLU A N 1
ATOM 1333 C CA . GLU A 1 189 ? 12.212 17.321 -14.322 1.00 71.69 189 GLU A CA 1
ATOM 1334 C C . GLU A 1 189 ? 12.512 17.899 -12.936 1.00 71.69 189 GLU A C 1
ATOM 1336 O O . GLU A 1 189 ? 13.216 18.901 -12.773 1.00 71.69 189 GLU A O 1
ATOM 1341 N N . TYR A 1 190 ? 11.977 17.235 -11.921 1.00 73.31 190 TYR A N 1
ATOM 1342 C CA . TYR A 1 190 ? 12.160 17.562 -10.523 1.00 73.31 190 TYR A CA 1
ATOM 1343 C C . TYR A 1 190 ? 12.879 16.427 -9.816 1.00 73.31 190 TYR A C 1
ATOM 1345 O O . TYR A 1 190 ? 12.465 15.274 -9.922 1.00 73.31 190 TYR A O 1
ATOM 1353 N N . VAL A 1 191 ? 13.886 16.763 -9.015 1.00 75.00 191 VAL A N 1
ATOM 1354 C CA . VAL A 1 191 ? 14.548 15.802 -8.133 1.00 75.00 191 VAL A CA 1
ATOM 1355 C C . VAL A 1 191 ? 14.297 16.098 -6.677 1.00 75.00 191 VAL A C 1
ATOM 1357 O O . VAL A 1 191 ? 14.224 17.255 -6.246 1.00 75.00 191 VAL A O 1
ATOM 1360 N N . PHE A 1 192 ? 14.244 15.030 -5.891 1.00 73.56 192 PHE A N 1
ATOM 1361 C CA . PHE A 1 192 ? 14.427 15.145 -4.457 1.00 73.56 192 PHE A CA 1
ATOM 1362 C C . PHE A 1 192 ? 15.794 15.789 -4.169 1.00 73.56 192 PHE A C 1
ATOM 1364 O O . PHE A 1 192 ? 16.827 15.301 -4.624 1.00 73.56 192 PHE A O 1
ATOM 1371 N N . ASN A 1 193 ? 15.812 16.911 -3.441 1.00 68.12 193 ASN A N 1
ATOM 1372 C CA . ASN A 1 193 ? 17.038 17.663 -3.165 1.00 68.12 193 ASN A CA 1
ATOM 1373 C C . ASN A 1 193 ? 17.974 16.898 -2.201 1.00 68.12 193 ASN A C 1
ATOM 1375 O O . ASN A 1 193 ? 18.002 17.143 -0.989 1.00 68.12 193 ASN A O 1
ATOM 1379 N N . THR A 1 194 ? 18.776 15.992 -2.763 1.00 58.09 194 THR A N 1
ATOM 1380 C CA . THR A 1 194 ? 19.735 15.118 -2.065 1.00 58.09 194 THR A CA 1
ATOM 1381 C C . THR A 1 194 ? 20.871 15.876 -1.378 1.00 58.09 194 THR A C 1
ATOM 1383 O O . THR A 1 194 ? 21.481 15.348 -0.448 1.00 58.09 194 THR A O 1
ATOM 1386 N N . THR A 1 195 ? 21.109 17.146 -1.729 1.00 54.00 195 THR A N 1
ATOM 1387 C CA . THR A 1 195 ? 22.095 18.018 -1.060 1.00 54.00 195 THR A CA 1
ATOM 1388 C C . THR A 1 195 ? 21.830 18.166 0.443 1.00 54.00 195 THR A C 1
ATOM 1390 O O . THR A 1 195 ? 22.736 18.515 1.199 1.00 54.00 195 THR A O 1
ATOM 1393 N N . ARG A 1 196 ? 20.596 17.903 0.901 1.00 50.62 196 ARG A N 1
ATOM 1394 C CA . ARG A 1 196 ? 20.240 17.891 2.328 1.00 50.62 196 ARG A CA 1
ATOM 1395 C C . ARG A 1 196 ? 20.300 16.508 2.986 1.00 50.62 196 ARG A C 1
ATOM 1397 O O . ARG A 1 196 ? 20.248 16.460 4.212 1.00 50.62 196 ARG A O 1
ATOM 1404 N N . GLN A 1 197 ? 20.409 15.412 2.228 1.00 55.34 197 GLN A N 1
ATOM 1405 C CA . GLN A 1 197 ? 20.388 14.038 2.749 1.00 55.34 197 GLN A CA 1
ATOM 1406 C C . GLN A 1 197 ? 21.201 13.057 1.864 1.00 55.34 197 GLN A C 1
ATOM 1408 O O . GLN A 1 197 ? 20.617 12.296 1.094 1.00 55.34 197 GLN A O 1
ATOM 1413 N N . PRO A 1 198 ? 22.544 13.021 1.980 1.00 50.97 198 PRO A N 1
ATOM 1414 C CA . PRO A 1 198 ? 23.441 12.249 1.101 1.00 50.97 198 PRO A CA 1
ATOM 1415 C C . PRO A 1 198 ? 23.403 10.707 1.268 1.00 50.97 198 PRO A C 1
ATOM 1417 O O . PRO A 1 198 ? 24.411 10.043 1.077 1.00 50.97 198 PRO A O 1
ATOM 1420 N N . ALA A 1 199 ? 22.262 10.111 1.621 1.00 56.44 199 ALA A N 1
ATOM 1421 C CA . ALA A 1 199 ? 22.111 8.657 1.791 1.00 56.44 199 ALA A CA 1
ATOM 1422 C C . ALA A 1 199 ? 20.707 8.122 1.420 1.00 56.44 199 ALA A C 1
ATOM 1424 O O . ALA A 1 199 ? 20.366 6.977 1.731 1.00 56.44 199 ALA A O 1
ATOM 1425 N N . TYR A 1 200 ? 19.881 8.955 0.786 1.00 57.41 200 TYR A N 1
ATOM 1426 C CA . TYR A 1 200 ? 18.509 8.637 0.386 1.00 57.41 200 TYR A CA 1
ATOM 1427 C C . TYR A 1 200 ? 18.430 8.400 -1.118 1.00 57.41 200 TYR A C 1
ATOM 1429 O O . TYR A 1 200 ? 19.243 8.944 -1.863 1.00 57.41 200 TYR A O 1
ATOM 1437 N N . ALA A 1 201 ? 17.465 7.587 -1.556 1.00 57.59 201 ALA A N 1
ATOM 1438 C CA . ALA A 1 201 ? 17.281 7.293 -2.973 1.00 57.59 201 ALA A CA 1
ATOM 1439 C C . ALA A 1 201 ? 17.137 8.583 -3.796 1.00 57.59 201 ALA A C 1
ATOM 1441 O O . ALA A 1 201 ? 16.513 9.548 -3.345 1.00 57.59 201 ALA A O 1
ATOM 1442 N N . GLN A 1 202 ? 17.690 8.595 -5.009 1.00 69.56 202 GLN A N 1
ATOM 1443 C CA . GLN A 1 202 ? 17.346 9.633 -5.975 1.00 69.56 202 GLN A CA 1
ATOM 1444 C C . GLN A 1 202 ? 15.935 9.364 -6.472 1.00 69.56 202 GLN A C 1
ATOM 1446 O O . GLN A 1 202 ? 15.607 8.226 -6.803 1.00 69.56 202 GLN A O 1
ATOM 1451 N N . ILE A 1 203 ? 15.100 10.400 -6.461 1.00 74.06 203 ILE A N 1
ATOM 1452 C CA . ILE A 1 203 ? 13.712 10.315 -6.900 1.00 74.06 203 ILE A CA 1
ATOM 1453 C C . ILE A 1 203 ? 13.461 11.429 -7.902 1.00 74.06 203 ILE A C 1
ATOM 1455 O O . ILE A 1 203 ? 13.780 12.587 -7.615 1.00 74.06 203 ILE A O 1
ATOM 1459 N N . TRP A 1 204 ? 12.874 11.061 -9.036 1.00 73.62 204 TRP A N 1
ATOM 1460 C CA . TRP A 1 204 ? 12.582 11.945 -10.159 1.00 73.62 204 TRP A CA 1
ATOM 1461 C C . TRP A 1 204 ? 11.074 12.054 -10.377 1.00 73.62 204 TRP A C 1
ATOM 1463 O O . TRP A 1 204 ? 10.347 11.059 -10.291 1.00 73.62 204 TRP A O 1
ATOM 1473 N N . ALA A 1 205 ? 10.601 13.259 -10.676 1.00 72.00 205 ALA A N 1
ATOM 1474 C CA . ALA A 1 205 ? 9.233 13.530 -11.098 1.00 72.00 205 ALA A CA 1
ATOM 1475 C C . ALA A 1 205 ? 9.250 14.395 -12.365 1.00 72.00 205 ALA A C 1
ATOM 1477 O O . ALA A 1 205 ? 9.864 15.456 -12.382 1.00 72.00 205 ALA A O 1
ATOM 1478 N N . HIS A 1 206 ? 8.573 13.956 -13.427 1.00 68.50 206 HIS A N 1
ATOM 1479 C CA . HIS A 1 206 ? 8.605 14.625 -14.736 1.00 68.50 206 HIS A CA 1
ATOM 1480 C C . HIS A 1 206 ? 7.376 15.552 -14.923 1.00 68.50 206 HIS A C 1
ATOM 1482 O O . HIS A 1 206 ? 6.289 15.209 -14.444 1.00 68.50 206 HIS A O 1
ATOM 1488 N N . PRO A 1 207 ? 7.463 16.689 -15.648 1.00 50.25 207 PRO A N 1
ATOM 1489 C CA . PRO A 1 207 ? 6.487 17.795 -15.607 1.00 50.25 207 PRO A CA 1
ATOM 1490 C C . PRO A 1 207 ? 5.186 17.519 -16.366 1.00 50.25 207 PRO A C 1
ATOM 1492 O O . PRO A 1 207 ? 4.233 18.290 -16.275 1.00 50.25 207 PRO A O 1
ATOM 1495 N N . TYR A 1 208 ? 5.121 16.414 -17.110 1.00 55.88 208 TYR A N 1
ATOM 1496 C CA . TYR A 1 208 ? 3.873 15.915 -17.695 1.00 55.88 208 TYR A CA 1
ATOM 1497 C C . TYR A 1 208 ? 3.172 14.894 -16.780 1.00 55.88 208 TYR A C 1
ATOM 1499 O O . TYR A 1 208 ? 2.155 14.319 -17.168 1.00 55.88 208 TYR A O 1
ATOM 1507 N N . PHE A 1 209 ? 3.732 14.669 -15.579 1.00 56.00 209 PHE A N 1
ATOM 1508 C CA . PHE A 1 209 ? 3.278 13.822 -14.466 1.00 56.00 209 PHE A CA 1
ATOM 1509 C C . PHE A 1 209 ? 2.794 12.432 -14.871 1.00 56.00 209 PHE A C 1
ATOM 1511 O O . PHE A 1 209 ? 1.999 11.798 -14.180 1.00 56.00 209 PHE A O 1
ATOM 1518 N N . GLY A 1 210 ? 3.304 11.947 -16.000 1.00 63.12 210 GLY A N 1
ATOM 1519 C CA . GLY A 1 210 ? 3.080 10.598 -16.477 1.00 63.12 210 GLY A CA 1
ATOM 1520 C C . GLY A 1 210 ? 3.925 9.572 -15.738 1.00 63.12 210 GLY A C 1
ATOM 1521 O O . GLY A 1 210 ? 3.570 8.403 -15.832 1.00 63.12 210 GLY A O 1
ATOM 1522 N N . SER A 1 211 ? 4.980 9.979 -15.014 1.00 78.62 211 SER A N 1
ATOM 1523 C CA . SER A 1 211 ? 5.887 9.062 -14.321 1.00 78.62 211 SER A CA 1
ATOM 1524 C C . SER A 1 211 ? 6.594 9.637 -13.084 1.00 78.62 211 SER A C 1
ATOM 1526 O O . SER A 1 211 ? 6.765 10.850 -12.954 1.00 78.62 211 SER A O 1
ATOM 1528 N N . LEU A 1 212 ? 7.012 8.732 -12.194 1.00 85.25 212 LEU A N 1
ATOM 1529 C CA . LEU A 1 212 ? 7.949 8.957 -11.088 1.00 85.25 212 LEU A CA 1
ATOM 1530 C C . LEU A 1 212 ? 9.030 7.864 -11.146 1.00 85.25 212 LEU A C 1
ATOM 1532 O O . LEU A 1 212 ? 8.704 6.729 -11.488 1.00 85.25 212 LEU A O 1
ATOM 1536 N N . GLY A 1 213 ? 10.278 8.167 -10.798 1.00 87.19 213 GLY A N 1
ATOM 1537 C CA . GLY A 1 213 ? 11.383 7.196 -10.756 1.00 87.19 213 GLY A CA 1
ATOM 1538 C C . GLY A 1 213 ? 12.092 7.198 -9.406 1.00 87.19 213 GLY A C 1
ATOM 1539 O O . GLY A 1 213 ? 12.127 8.237 -8.757 1.00 87.19 213 GLY A O 1
ATOM 1540 N N . ILE A 1 214 ? 12.654 6.066 -8.980 1.00 86.31 214 ILE A N 1
ATOM 1541 C CA . ILE A 1 214 ? 13.481 5.935 -7.774 1.00 86.31 214 ILE A CA 1
ATOM 1542 C C . ILE A 1 214 ? 14.668 4.992 -8.005 1.00 86.31 214 ILE A C 1
ATOM 1544 O O . ILE A 1 214 ? 14.497 3.838 -8.406 1.00 86.31 214 ILE A O 1
ATOM 1548 N N . GLY A 1 215 ? 15.875 5.484 -7.724 1.00 83.69 215 GLY A N 1
ATOM 1549 C CA . GLY A 1 215 ? 17.144 4.780 -7.923 1.00 83.69 215 GLY A CA 1
ATOM 1550 C C . GLY A 1 215 ? 18.096 4.935 -6.727 1.00 83.69 215 GLY A C 1
ATOM 1551 O O . GLY A 1 215 ? 17.920 5.832 -5.894 1.00 83.69 215 GLY A O 1
ATOM 1552 N N . PRO A 1 216 ? 19.090 4.045 -6.581 1.00 70.69 216 PRO A N 1
ATOM 1553 C CA . PRO A 1 216 ? 20.033 4.070 -5.477 1.00 70.69 216 PRO A CA 1
ATOM 1554 C C . PRO A 1 216 ? 21.017 5.240 -5.588 1.00 70.69 216 PRO A C 1
ATOM 1556 O O . PRO A 1 216 ? 21.279 5.771 -6.664 1.00 70.69 216 PRO A O 1
ATOM 1559 N N . VAL A 1 217 ? 21.611 5.597 -4.449 1.00 62.59 217 VAL A N 1
ATOM 1560 C CA . VAL A 1 217 ? 22.836 6.407 -4.362 1.00 62.59 217 VAL A CA 1
ATOM 1561 C C . VAL A 1 217 ? 23.894 5.615 -3.609 1.00 62.59 217 VAL A C 1
ATOM 1563 O O . VAL A 1 217 ? 23.561 4.860 -2.693 1.00 62.59 217 VAL A O 1
ATOM 1566 N N . ASP A 1 218 ? 25.165 5.788 -3.967 1.00 56.38 218 ASP A N 1
ATOM 1567 C CA . ASP A 1 218 ? 26.272 5.157 -3.245 1.00 56.38 218 ASP A CA 1
ATOM 1568 C C . ASP A 1 218 ? 26.184 5.452 -1.736 1.00 56.38 218 ASP A C 1
ATOM 1570 O O . ASP A 1 218 ? 26.091 6.604 -1.315 1.00 56.38 218 ASP A O 1
ATOM 1574 N N . GLY A 1 219 ? 26.207 4.400 -0.908 1.00 57.03 219 GLY A N 1
ATOM 1575 C CA . GLY A 1 219 ? 26.106 4.523 0.554 1.00 57.03 219 GLY A CA 1
ATOM 1576 C C . GLY A 1 219 ? 24.681 4.656 1.113 1.00 57.03 219 GLY A C 1
ATOM 1577 O O . GLY A 1 219 ? 24.517 5.129 2.238 1.00 57.03 219 GLY A O 1
ATOM 1578 N N . GLN A 1 220 ? 23.660 4.246 0.352 1.00 64.56 220 GLN A N 1
ATOM 1579 C CA . GLN A 1 220 ? 22.243 4.330 0.723 1.00 64.56 220 GLN A CA 1
ATOM 1580 C C . GLN A 1 220 ? 21.914 3.721 2.104 1.00 64.56 220 GLN A C 1
ATOM 1582 O O . GLN A 1 220 ? 22.300 2.592 2.410 1.00 64.56 220 GLN A O 1
ATOM 1587 N N . ILE A 1 221 ? 21.128 4.441 2.914 1.00 61.22 221 ILE A N 1
ATOM 1588 C CA . ILE A 1 221 ? 20.545 3.942 4.181 1.00 61.22 221 ILE A CA 1
ATOM 1589 C C . ILE A 1 221 ? 19.047 3.630 4.065 1.00 61.22 221 ILE A C 1
ATOM 1591 O O . ILE A 1 221 ? 18.483 2.953 4.925 1.00 61.22 221 ILE A O 1
ATOM 1595 N N . GLN A 1 222 ? 18.398 4.134 3.015 1.00 75.81 222 GLN A N 1
ATOM 1596 C CA . GLN A 1 222 ? 16.969 3.971 2.781 1.00 75.81 222 GLN A CA 1
ATOM 1597 C C . GLN A 1 222 ? 16.673 2.633 2.095 1.00 75.81 222 GLN A C 1
ATOM 1599 O O . GLN A 1 222 ? 17.306 2.266 1.109 1.00 75.81 222 GLN A O 1
ATOM 1604 N N . THR A 1 223 ? 15.684 1.905 2.607 1.00 82.50 223 THR A N 1
ATOM 1605 C CA . THR A 1 223 ? 15.160 0.695 1.971 1.00 82.50 223 THR A CA 1
ATOM 1606 C C . THR A 1 223 ? 14.052 1.074 0.995 1.00 82.50 223 THR A C 1
ATOM 1608 O O . THR A 1 223 ? 13.028 1.611 1.404 1.00 82.50 223 THR A O 1
ATOM 1611 N N . VAL A 1 224 ? 14.212 0.739 -0.283 1.00 84.19 224 VAL A N 1
ATOM 1612 C CA . VAL A 1 224 ? 13.141 0.866 -1.279 1.00 84.19 224 VAL A CA 1
ATOM 1613 C C . VAL A 1 224 ? 12.572 -0.517 -1.562 1.00 84.19 224 VAL A C 1
ATOM 1615 O O . VAL A 1 224 ? 13.316 -1.446 -1.885 1.00 84.19 224 VAL A O 1
ATOM 1618 N N . VAL A 1 225 ? 11.260 -0.662 -1.407 1.00 84.75 225 VAL A N 1
ATOM 1619 C CA . VAL A 1 225 ? 10.554 -1.934 -1.575 1.00 84.75 225 VAL A CA 1
ATOM 1620 C C . VAL A 1 225 ? 9.285 -1.722 -2.388 1.00 84.75 225 VAL A C 1
ATOM 1622 O O . VAL A 1 225 ? 8.638 -0.690 -2.273 1.00 84.75 225 VAL A O 1
ATOM 1625 N N . THR A 1 226 ? 8.906 -2.682 -3.218 1.00 86.06 226 THR A N 1
ATOM 1626 C CA . THR A 1 226 ? 7.584 -2.666 -3.854 1.00 86.06 226 THR A CA 1
ATOM 1627 C C . THR A 1 226 ? 6.503 -3.113 -2.871 1.00 86.06 226 THR A C 1
ATOM 1629 O O . THR A 1 226 ? 6.793 -3.784 -1.880 1.00 86.06 226 THR A O 1
ATOM 1632 N N . ASP A 1 227 ? 5.244 -2.806 -3.152 1.00 74.88 227 ASP A N 1
ATOM 1633 C CA . ASP A 1 227 ? 4.092 -3.263 -2.367 1.00 74.88 227 ASP A CA 1
ATOM 1634 C C . ASP A 1 227 ? 3.842 -4.782 -2.429 1.00 74.88 227 ASP A C 1
ATOM 1636 O O . ASP A 1 227 ? 2.985 -5.303 -1.713 1.00 74.88 227 ASP A O 1
ATOM 1640 N N . GLU A 1 228 ? 4.607 -5.498 -3.255 1.00 76.50 228 GLU A N 1
ATOM 1641 C CA . GLU A 1 228 ? 4.651 -6.960 -3.306 1.00 76.50 228 GLU A CA 1
ATOM 1642 C C . GLU A 1 228 ? 5.955 -7.555 -2.744 1.00 76.50 228 GLU A C 1
ATOM 1644 O O . GLU A 1 228 ? 6.185 -8.762 -2.829 1.00 76.50 228 GLU A O 1
ATOM 1649 N N . GLY A 1 229 ? 6.803 -6.724 -2.130 1.00 72.81 229 GLY A N 1
ATOM 1650 C CA . GLY A 1 229 ? 7.951 -7.170 -1.339 1.00 72.81 229 GLY A CA 1
ATOM 1651 C C . GLY A 1 229 ? 9.284 -7.272 -2.080 1.00 72.81 229 GLY A C 1
ATOM 1652 O O . GLY A 1 229 ? 10.270 -7.667 -1.465 1.00 72.81 229 GLY A O 1
ATOM 1653 N N . TYR A 1 230 ? 9.356 -6.898 -3.362 1.00 85.38 230 TYR A N 1
ATOM 1654 C CA . TYR A 1 230 ? 10.640 -6.803 -4.072 1.00 85.38 230 TYR A CA 1
ATOM 1655 C C . TYR A 1 230 ? 11.473 -5.641 -3.525 1.00 85.38 230 TYR A C 1
ATOM 1657 O O . TYR A 1 230 ? 10.947 -4.532 -3.442 1.00 85.38 230 TYR A O 1
ATOM 1665 N N . ARG A 1 231 ? 12.752 -5.855 -3.201 1.00 86.25 231 ARG A N 1
ATOM 1666 C CA . ARG A 1 231 ? 13.658 -4.809 -2.704 1.00 86.25 231 ARG A CA 1
ATOM 1667 C C . ARG A 1 231 ? 14.581 -4.320 -3.826 1.00 86.25 231 ARG A C 1
ATOM 1669 O O . ARG A 1 231 ? 15.228 -5.121 -4.492 1.00 86.25 231 ARG A O 1
ATOM 1676 N N . LEU A 1 232 ? 14.666 -3.000 -4.011 1.00 88.50 232 LEU A N 1
ATOM 1677 C CA . LEU A 1 232 ? 15.548 -2.381 -5.009 1.00 88.50 232 LEU A CA 1
ATOM 1678 C C . LEU A 1 232 ? 17.013 -2.804 -4.791 1.00 88.50 232 LEU A C 1
ATOM 1680 O O . LEU A 1 232 ? 17.482 -2.848 -3.652 1.00 88.50 232 LEU A O 1
ATOM 1684 N N . GLY A 1 233 ? 17.724 -3.096 -5.883 1.00 86.62 233 GLY A N 1
ATOM 1685 C CA . GLY A 1 233 ? 19.100 -3.597 -5.868 1.00 86.62 233 GLY A CA 1
ATOM 1686 C C . GLY A 1 233 ? 19.228 -5.123 -5.789 1.00 86.62 233 GLY A C 1
ATOM 1687 O O . GLY A 1 233 ? 20.335 -5.635 -5.947 1.00 86.62 233 GLY A O 1
ATOM 1688 N N . GLU A 1 234 ? 18.134 -5.864 -5.572 1.00 88.56 234 GLU A N 1
ATOM 1689 C CA . GLU A 1 234 ? 18.132 -7.327 -5.700 1.00 88.56 234 GLU A CA 1
ATOM 1690 C C . GLU A 1 234 ? 18.181 -7.773 -7.172 1.00 88.56 234 GLU A C 1
ATOM 1692 O O . GLU A 1 234 ? 17.908 -7.006 -8.101 1.00 88.56 234 GLU A O 1
ATOM 1697 N N . ASP A 1 235 ? 18.492 -9.047 -7.398 1.00 91.50 235 ASP A N 1
ATOM 1698 C CA . ASP A 1 235 ? 18.542 -9.616 -8.742 1.00 91.50 235 ASP A CA 1
ATOM 1699 C C . ASP A 1 235 ? 17.150 -9.683 -9.394 1.00 91.50 235 ASP A C 1
ATOM 1701 O O . ASP A 1 235 ? 16.119 -9.877 -8.742 1.00 91.50 235 ASP A O 1
ATOM 1705 N N . ALA A 1 236 ? 17.111 -9.598 -10.720 1.00 91.94 236 ALA A N 1
ATOM 1706 C CA . ALA A 1 236 ? 15.890 -9.703 -11.506 1.00 91.94 236 ALA A CA 1
ATOM 1707 C C . ALA A 1 236 ? 15.186 -11.055 -11.358 1.00 91.94 236 ALA A C 1
ATOM 1709 O O . ALA A 1 236 ? 13.973 -11.132 -11.539 1.00 91.94 236 ALA A O 1
ATOM 1710 N N . GLU A 1 237 ? 15.903 -12.114 -10.973 1.00 93.31 237 GLU A N 1
ATOM 1711 C CA . GLU A 1 237 ? 15.279 -13.391 -10.621 1.00 93.31 237 GLU A CA 1
ATOM 1712 C C . GLU A 1 237 ? 14.337 -13.243 -9.413 1.00 93.31 237 GLU A C 1
ATOM 1714 O O . GLU A 1 237 ? 13.230 -13.787 -9.427 1.00 93.31 237 GLU A O 1
ATOM 1719 N N . ALA A 1 238 ? 14.712 -12.448 -8.401 1.00 87.69 238 ALA A N 1
ATOM 1720 C CA . ALA A 1 238 ? 13.847 -12.160 -7.258 1.00 87.69 238 ALA A CA 1
ATOM 1721 C C . ALA A 1 238 ? 12.597 -11.378 -7.691 1.00 87.69 238 ALA A C 1
ATOM 1723 O O . ALA A 1 238 ? 11.483 -11.706 -7.273 1.00 87.69 238 ALA A O 1
ATOM 1724 N N . PHE A 1 239 ? 12.758 -10.413 -8.603 1.00 90.75 239 PHE A N 1
ATOM 1725 C CA . PHE A 1 239 ? 11.638 -9.678 -9.194 1.00 90.75 239 PHE A CA 1
ATOM 1726 C C . PHE A 1 239 ? 10.681 -10.614 -9.949 1.00 90.75 239 PHE A C 1
ATOM 1728 O O . PHE A 1 239 ? 9.474 -10.629 -9.700 1.00 90.75 239 PHE A O 1
ATOM 1735 N N . LEU A 1 240 ? 11.215 -11.460 -10.833 1.00 93.62 240 LEU A N 1
ATOM 1736 C CA . LEU A 1 240 ? 10.437 -12.421 -11.616 1.00 93.62 240 LEU A CA 1
ATOM 1737 C C . LEU A 1 240 ? 9.752 -13.476 -10.746 1.00 93.62 240 LEU A C 1
ATOM 1739 O O . LEU A 1 240 ? 8.662 -13.929 -11.089 1.00 93.62 240 LEU A O 1
ATOM 1743 N N . LYS A 1 241 ? 10.336 -13.848 -9.605 1.00 87.56 241 LYS A N 1
ATOM 1744 C CA . LYS A 1 241 ? 9.706 -14.761 -8.646 1.00 87.56 241 LYS A CA 1
ATOM 1745 C C . LYS A 1 241 ? 8.446 -14.165 -8.011 1.00 87.56 241 LYS A C 1
ATOM 1747 O O . LYS A 1 241 ? 7.494 -14.903 -7.772 1.00 87.56 241 LYS A O 1
ATOM 1752 N N . ILE A 1 242 ? 8.436 -12.858 -7.749 1.00 82.31 242 ILE A N 1
ATOM 1753 C CA . ILE A 1 242 ? 7.299 -12.141 -7.148 1.00 82.31 242 ILE A CA 1
ATOM 1754 C C . ILE A 1 242 ? 6.221 -11.864 -8.201 1.00 82.31 242 ILE A C 1
ATOM 1756 O O . ILE A 1 242 ? 5.049 -12.202 -8.026 1.00 82.31 242 ILE A O 1
ATOM 1760 N N . TYR A 1 243 ? 6.616 -11.288 -9.335 1.00 83.69 243 TYR A N 1
ATOM 1761 C CA . TYR A 1 243 ? 5.665 -10.812 -10.339 1.00 83.69 243 TYR A CA 1
ATOM 1762 C C . TYR A 1 243 ? 5.278 -11.873 -11.377 1.00 83.69 243 TYR A C 1
ATOM 1764 O O . TYR A 1 243 ? 4.208 -11.783 -11.994 1.00 83.69 243 TYR A O 1
ATOM 1772 N N . GLY A 1 244 ? 6.100 -12.908 -11.553 1.00 90.88 244 GLY A N 1
ATOM 1773 C CA . GLY A 1 244 ? 5.846 -14.030 -12.450 1.00 90.88 244 GLY A CA 1
ATOM 1774 C C . GLY A 1 244 ? 5.527 -13.572 -13.869 1.00 90.88 244 GLY A C 1
ATOM 1775 O O . GLY A 1 244 ? 6.169 -12.692 -14.436 1.00 90.88 244 GLY A O 1
ATOM 1776 N N . THR A 1 245 ? 4.463 -14.131 -14.443 1.00 89.81 245 THR A N 1
ATOM 1777 C CA . THR A 1 245 ? 4.036 -13.822 -15.815 1.00 89.81 245 THR A CA 1
ATOM 1778 C C . THR A 1 245 ? 3.503 -12.400 -16.011 1.00 89.81 245 THR A C 1
ATOM 1780 O O . THR A 1 245 ? 3.247 -12.024 -17.162 1.00 89.81 245 THR A O 1
ATOM 1783 N N . ARG A 1 246 ? 3.288 -11.624 -14.935 1.00 90.38 246 ARG A N 1
ATOM 1784 C CA . ARG A 1 246 ? 2.886 -10.209 -15.024 1.00 90.38 246 ARG A CA 1
ATOM 1785 C C . ARG A 1 246 ? 4.055 -9.303 -15.389 1.00 90.38 246 ARG A C 1
ATOM 1787 O O . ARG A 1 246 ? 3.817 -8.290 -16.032 1.00 90.38 246 ARG A O 1
ATOM 1794 N N . ALA A 1 247 ? 5.280 -9.687 -15.035 1.00 92.56 247 ALA A N 1
ATOM 1795 C CA . ALA A 1 247 ? 6.484 -8.998 -15.471 1.00 92.56 247 ALA A CA 1
ATOM 1796 C C . ALA A 1 247 ? 6.754 -9.327 -16.944 1.00 92.56 247 ALA A C 1
ATOM 1798 O O . ALA A 1 247 ? 7.093 -10.459 -17.299 1.00 92.56 247 ALA A O 1
ATOM 1799 N N . LYS A 1 248 ? 6.561 -8.344 -17.823 1.00 91.56 248 LYS A N 1
ATOM 1800 C CA . LYS A 1 248 ? 6.848 -8.469 -19.252 1.00 91.56 248 LYS A CA 1
ATOM 1801 C C . LYS A 1 248 ? 8.229 -7.892 -19.549 1.00 91.56 248 LYS A C 1
ATOM 1803 O O . LYS A 1 248 ? 8.442 -6.722 -19.240 1.00 91.56 248 LYS A O 1
ATOM 1808 N N . PRO A 1 249 ? 9.152 -8.672 -20.137 1.00 90.19 249 PRO A N 1
ATOM 1809 C CA . PRO A 1 249 ? 10.429 -8.129 -20.558 1.00 90.19 249 PRO A CA 1
ATOM 1810 C C . PRO A 1 249 ? 10.202 -7.155 -21.714 1.00 90.19 249 PRO A C 1
ATOM 1812 O O . PRO A 1 249 ? 9.492 -7.468 -22.673 1.00 90.19 249 PRO A O 1
ATOM 1815 N N . VAL A 1 250 ? 10.815 -5.984 -21.620 1.00 86.69 250 VAL A N 1
ATOM 1816 C CA . VAL A 1 250 ? 10.814 -4.963 -22.664 1.00 86.69 250 VAL A CA 1
ATOM 1817 C C . VAL A 1 250 ? 12.256 -4.565 -22.921 1.00 86.69 250 VAL A C 1
ATOM 1819 O O . VAL A 1 250 ? 13.029 -4.348 -21.992 1.00 86.69 250 VAL A O 1
ATOM 1822 N N . GLN A 1 251 ? 12.625 -4.493 -24.194 1.00 82.75 251 GLN A N 1
ATOM 1823 C CA . GLN A 1 251 ? 13.897 -3.929 -24.612 1.00 82.75 251 GLN A CA 1
ATOM 1824 C C . GLN A 1 251 ? 13.625 -2.545 -25.185 1.00 82.75 251 GLN A C 1
ATOM 1826 O O . GLN A 1 251 ? 12.779 -2.402 -26.072 1.00 82.75 251 GLN A O 1
ATOM 1831 N N . TYR A 1 252 ? 14.319 -1.539 -24.667 1.00 75.50 252 TYR A N 1
ATOM 1832 C CA . TYR A 1 252 ? 14.183 -0.167 -25.128 1.00 75.50 252 TYR A CA 1
ATOM 1833 C C . TYR A 1 252 ? 15.533 0.340 -25.627 1.00 75.50 252 TYR A C 1
ATOM 1835 O O . TYR A 1 252 ? 16.568 0.126 -25.007 1.00 75.50 252 TYR A O 1
ATOM 1843 N N . SER A 1 253 ? 15.520 0.956 -26.806 1.00 69.81 253 SER A N 1
ATOM 1844 C CA . SER A 1 253 ? 16.728 1.385 -27.517 1.00 69.81 253 SER A CA 1
ATOM 1845 C C . SER A 1 253 ? 16.804 2.902 -27.723 1.00 69.81 253 SER A C 1
ATOM 1847 O O . SER A 1 253 ? 17.646 3.357 -28.492 1.00 69.81 253 SER A O 1
ATOM 1849 N N . GLY A 1 254 ? 15.890 3.673 -27.124 1.00 63.97 254 GLY A N 1
ATOM 1850 C CA . GLY A 1 254 ? 15.875 5.142 -27.173 1.00 63.97 254 GLY A CA 1
ATOM 1851 C C . GLY A 1 254 ? 16.236 5.765 -25.818 1.00 63.97 254 GLY A C 1
ATOM 1852 O O . GLY A 1 254 ? 16.546 5.038 -24.886 1.00 63.97 254 GLY A O 1
ATOM 1853 N N . GLY A 1 255 ? 16.141 7.095 -25.697 1.00 62.91 255 GLY A N 1
ATOM 1854 C CA . GLY A 1 255 ? 16.248 7.816 -24.414 1.00 62.91 255 GLY A CA 1
ATOM 1855 C C . GLY A 1 255 ? 17.656 7.920 -23.810 1.00 62.91 255 GLY A C 1
ATOM 1856 O O . GLY A 1 255 ? 18.642 7.504 -24.419 1.00 62.91 255 GLY A O 1
ATOM 1857 N N . GLU A 1 256 ? 17.736 8.514 -22.614 1.00 57.41 256 GLU A N 1
ATOM 1858 C CA . GLU A 1 256 ? 18.981 8.651 -21.830 1.00 57.41 256 GLU A CA 1
ATOM 1859 C C . GLU A 1 256 ? 19.438 7.322 -21.212 1.00 57.41 256 GLU A C 1
ATOM 1861 O O . GLU A 1 256 ? 20.614 7.134 -20.889 1.00 57.41 256 GLU A O 1
ATOM 1866 N N . HIS A 1 257 ? 18.519 6.364 -21.132 1.00 64.25 257 HIS A N 1
ATOM 1867 C CA . HIS A 1 257 ? 18.728 5.048 -20.567 1.00 64.25 257 HIS A CA 1
ATOM 1868 C C . HIS A 1 257 ? 18.198 3.996 -21.564 1.00 64.25 257 HIS A C 1
ATOM 1870 O O . HIS A 1 257 ? 17.011 3.704 -21.588 1.00 64.25 257 HIS A O 1
ATOM 1876 N N . PRO A 1 258 ? 19.040 3.444 -22.456 1.00 69.06 258 PRO A N 1
ATOM 1877 C CA . PRO A 1 258 ? 18.639 2.376 -23.375 1.00 69.06 258 PRO A CA 1
ATOM 1878 C C . PRO A 1 258 ? 18.949 0.982 -22.808 1.00 69.06 258 PRO A C 1
ATOM 1880 O O . PRO A 1 258 ? 20.071 0.505 -22.959 1.00 69.06 258 PRO A O 1
ATOM 1883 N N . GLY A 1 259 ? 17.981 0.287 -22.202 1.00 78.81 259 GLY A N 1
ATOM 1884 C CA . GLY A 1 259 ? 18.247 -0.975 -21.492 1.00 78.81 259 GLY A CA 1
ATOM 1885 C C . GLY A 1 259 ? 17.242 -2.122 -21.652 1.00 78.81 259 GLY A C 1
ATOM 1886 O O . GLY A 1 259 ? 16.382 -2.166 -22.541 1.00 78.81 259 GLY A O 1
ATOM 1887 N N . HIS A 1 260 ? 17.387 -3.094 -20.748 1.00 85.44 260 HIS A N 1
ATOM 1888 C CA . HIS A 1 260 ? 16.433 -4.176 -20.53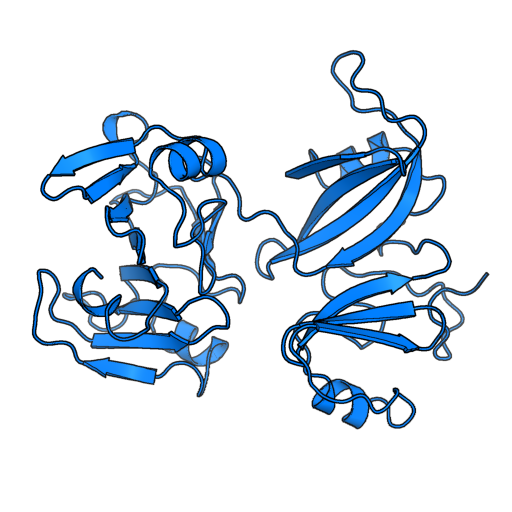0 1.00 85.44 260 HIS A CA 1
ATOM 1889 C C . HIS A 1 260 ? 15.583 -3.867 -19.293 1.00 85.44 260 HIS A C 1
ATOM 1891 O O . HIS A 1 260 ? 16.107 -3.542 -18.228 1.00 85.44 260 HIS A O 1
ATOM 1897 N N . TYR A 1 261 ? 14.270 -4.015 -19.436 1.00 88.75 261 TYR A N 1
ATOM 1898 C CA . TYR A 1 261 ? 13.289 -3.665 -18.415 1.00 88.75 261 TYR A CA 1
ATOM 1899 C C . TYR A 1 261 ? 12.324 -4.815 -18.179 1.00 88.75 261 TYR A C 1
ATOM 1901 O O . TYR A 1 261 ? 12.054 -5.616 -19.078 1.00 88.75 261 TYR A O 1
ATOM 1909 N N . TYR A 1 262 ? 11.720 -4.824 -16.997 1.00 91.56 262 TYR A N 1
ATOM 1910 C CA . TYR A 1 262 ? 10.499 -5.569 -16.731 1.00 91.56 262 TYR A CA 1
ATOM 1911 C C . TYR A 1 262 ? 9.357 -4.607 -16.441 1.00 91.56 262 TYR A C 1
ATOM 1913 O O . TYR A 1 262 ? 9.471 -3.749 -15.571 1.00 91.56 262 TYR A O 1
ATOM 1921 N N . VAL A 1 263 ? 8.241 -4.776 -17.146 1.00 91.12 263 VAL A N 1
ATOM 1922 C CA . VAL A 1 263 ? 7.038 -3.958 -16.970 1.00 91.12 263 VAL A CA 1
ATOM 1923 C C . VAL A 1 263 ? 5.940 -4.795 -16.327 1.00 91.12 263 VAL A C 1
ATOM 1925 O O . VAL A 1 263 ? 5.594 -5.866 -16.826 1.00 91.12 263 VAL A O 1
ATOM 1928 N N . VAL A 1 264 ? 5.375 -4.292 -15.234 1.00 89.31 264 VAL A N 1
ATOM 1929 C CA . VAL A 1 264 ? 4.206 -4.845 -14.547 1.00 89.31 264 VAL A CA 1
ATOM 1930 C C . VAL A 1 264 ? 3.079 -3.824 -14.642 1.00 89.31 264 VAL A C 1
ATOM 1932 O O . VAL A 1 264 ? 3.093 -2.788 -13.980 1.00 89.31 264 VAL A O 1
ATOM 1935 N N . THR A 1 265 ? 2.086 -4.108 -15.480 1.00 84.94 265 THR A N 1
ATOM 1936 C CA . THR A 1 265 ? 0.928 -3.224 -15.660 1.00 84.94 265 THR A CA 1
ATOM 1937 C C . THR A 1 265 ? -0.062 -3.386 -14.508 1.00 84.94 265 THR A C 1
ATOM 1939 O O . THR A 1 265 ? -0.566 -4.482 -14.256 1.00 84.94 265 THR A O 1
ATOM 1942 N N . GLY A 1 266 ? -0.350 -2.280 -13.828 1.00 70.69 266 GLY A N 1
ATOM 1943 C CA . GLY A 1 266 ? -1.362 -2.152 -12.787 1.00 70.69 266 GLY A CA 1
ATOM 1944 C C . GLY A 1 266 ? -2.633 -1.452 -13.270 1.00 70.69 266 GLY A C 1
ATOM 1945 O O . GLY A 1 266 ? -2.858 -1.241 -14.460 1.00 70.69 266 GLY A O 1
ATOM 1946 N N . LEU A 1 267 ? -3.512 -1.115 -12.323 1.00 62.22 267 LEU A N 1
ATOM 1947 C CA . LEU A 1 267 ? -4.794 -0.459 -12.607 1.00 62.22 267 LEU A CA 1
ATOM 1948 C C . LEU A 1 267 ? -4.616 1.022 -12.982 1.00 62.22 267 LEU A C 1
ATOM 1950 O O . LEU A 1 267 ? -5.256 1.480 -13.924 1.00 62.22 267 LEU A O 1
ATOM 1954 N N . HIS A 1 268 ? -3.784 1.752 -12.245 1.00 64.88 268 HIS A N 1
ATOM 1955 C CA . HIS A 1 268 ? -3.631 3.205 -12.384 1.00 64.88 268 HIS A CA 1
ATOM 1956 C C . HIS A 1 268 ? -2.302 3.615 -13.036 1.00 64.88 268 HIS A C 1
ATOM 1958 O O . HIS A 1 268 ? -2.071 4.797 -13.287 1.00 64.88 268 HIS A O 1
ATOM 1964 N N . GLY A 1 269 ? -1.451 2.635 -13.335 1.00 76.62 269 GLY A N 1
ATOM 1965 C CA . GLY A 1 269 ? -0.148 2.834 -13.943 1.00 76.62 269 GLY A CA 1
ATOM 1966 C C . GLY A 1 269 ? 0.574 1.513 -14.168 1.00 76.62 269 GLY A C 1
ATOM 1967 O O . GLY A 1 269 ? -0.009 0.438 -14.045 1.00 76.62 269 GLY A O 1
ATOM 1968 N N . SER A 1 270 ? 1.843 1.586 -14.532 1.00 86.44 270 SER A N 1
ATOM 1969 C CA . SER A 1 270 ? 2.748 0.457 -14.689 1.00 86.44 270 SER A CA 1
ATOM 1970 C C . SER A 1 270 ? 3.982 0.677 -13.833 1.00 86.44 270 SER A C 1
ATOM 1972 O O . SER A 1 270 ? 4.550 1.765 -13.856 1.00 86.44 270 SER A O 1
ATOM 1974 N N . LEU A 1 271 ? 4.406 -0.376 -13.139 1.00 90.38 271 LEU A N 1
ATOM 1975 C CA . LEU A 1 271 ? 5.725 -0.466 -12.529 1.00 90.38 271 LEU A CA 1
ATOM 1976 C C . LEU A 1 271 ? 6.723 -0.916 -13.598 1.00 90.38 271 LEU A C 1
ATOM 1978 O O . LEU A 1 271 ? 6.491 -1.911 -14.287 1.00 90.38 271 LEU A O 1
ATOM 1982 N N . VAL A 1 272 ? 7.834 -0.206 -13.716 1.00 91.00 272 VAL A N 1
ATOM 1983 C CA . VAL A 1 272 ? 8.955 -0.525 -14.594 1.00 91.00 272 VAL A CA 1
ATOM 1984 C C . VAL A 1 272 ? 10.185 -0.746 -13.731 1.00 91.00 272 VAL A C 1
ATOM 1986 O O . VAL A 1 272 ? 10.556 0.113 -12.939 1.00 91.00 272 VAL A O 1
ATOM 1989 N N . ALA A 1 273 ? 10.804 -1.910 -13.874 1.00 91.56 273 ALA A N 1
ATOM 1990 C CA . ALA A 1 273 ? 12.037 -2.275 -13.196 1.00 91.56 273 ALA A CA 1
ATOM 1991 C C . ALA A 1 273 ? 13.172 -2.303 -14.226 1.00 91.56 273 ALA A C 1
ATOM 1993 O O . ALA A 1 273 ? 13.171 -3.154 -15.121 1.00 91.56 273 ALA A O 1
ATOM 1994 N N . ALA A 1 274 ? 14.101 -1.354 -14.125 1.00 8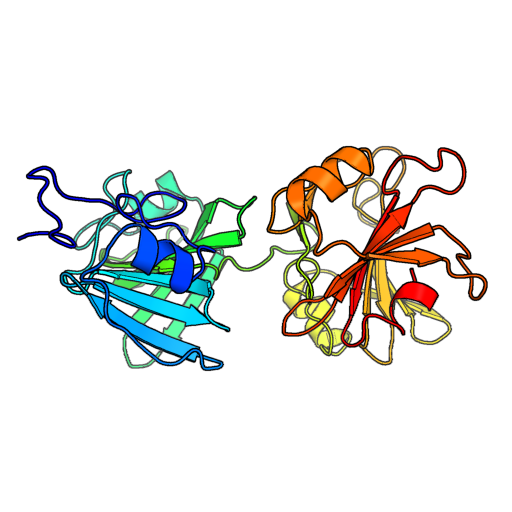9.31 274 ALA A N 1
ATOM 1995 C CA . ALA A 1 274 ? 15.227 -1.205 -15.042 1.00 89.31 274 ALA A CA 1
ATOM 1996 C C . ALA A 1 274 ? 16.452 -1.970 -14.532 1.00 89.31 274 ALA A C 1
ATOM 1998 O O . ALA A 1 274 ? 16.821 -1.860 -13.358 1.00 89.31 274 ALA A O 1
ATOM 1999 N N . LEU A 1 275 ? 17.079 -2.746 -15.414 1.00 88.38 275 LEU A N 1
ATOM 2000 C CA . LEU A 1 275 ? 18.300 -3.479 -15.098 1.00 88.38 275 LEU A CA 1
ATOM 2001 C C . LEU A 1 275 ? 19.521 -2.554 -15.055 1.00 88.38 275 LEU A C 1
ATOM 2003 O O . LEU A 1 275 ? 19.627 -1.611 -15.836 1.00 88.38 275 LEU A O 1
ATOM 2007 N N . ASP A 1 276 ? 20.458 -2.865 -14.163 1.00 82.44 276 ASP A N 1
ATOM 2008 C CA . ASP A 1 276 ? 21.777 -2.237 -14.115 1.00 82.44 276 ASP A CA 1
ATOM 2009 C C . ASP A 1 276 ? 22.528 -2.462 -15.438 1.00 82.44 276 ASP A C 1
ATOM 2011 O O . ASP A 1 276 ? 22.636 -3.593 -15.917 1.00 82.44 276 ASP A O 1
ATOM 2015 N N . TYR A 1 277 ? 23.072 -1.393 -16.019 1.00 72.94 277 TYR A N 1
ATOM 2016 C CA . TYR A 1 277 ? 23.822 -1.435 -17.275 1.00 72.94 277 TYR A CA 1
ATOM 2017 C C . TYR A 1 277 ? 25.132 -2.221 -17.199 1.00 72.94 277 TYR A C 1
ATOM 2019 O O . TYR A 1 277 ? 25.549 -2.812 -18.197 1.00 72.94 277 TYR A O 1
ATOM 2027 N N . ALA A 1 278 ? 25.801 -2.196 -16.048 1.00 74.62 278 ALA A N 1
ATOM 2028 C CA . ALA A 1 278 ? 27.090 -2.840 -15.845 1.00 74.62 278 ALA A CA 1
ATOM 2029 C C . ALA A 1 278 ? 26.927 -4.326 -15.500 1.00 74.62 278 ALA A C 1
ATOM 2031 O O . ALA A 1 278 ? 27.636 -5.165 -16.058 1.00 74.62 278 ALA A O 1
ATOM 2032 N N . ASP A 1 279 ? 25.979 -4.645 -14.615 1.00 72.75 279 ASP A N 1
ATOM 2033 C CA . ASP A 1 279 ? 25.781 -6.007 -14.102 1.00 72.75 279 ASP A CA 1
ATOM 2034 C C . ASP A 1 279 ? 24.737 -6.808 -14.904 1.00 72.75 279 ASP A C 1
ATOM 2036 O O . ASP A 1 279 ? 24.763 -8.040 -14.886 1.00 72.75 279 ASP A O 1
ATOM 2040 N N . GLY A 1 280 ? 23.782 -6.144 -15.567 1.00 75.81 280 GLY A N 1
ATOM 2041 C CA . GLY A 1 280 ? 22.707 -6.756 -16.365 1.00 75.81 280 GLY A CA 1
ATOM 2042 C C . GLY A 1 280 ? 21.718 -7.640 -15.592 1.00 75.81 280 GLY A C 1
ATOM 2043 O O . GLY A 1 280 ? 20.750 -8.121 -16.177 1.00 75.81 280 GLY A O 1
ATOM 2044 N N . ASN A 1 281 ? 21.955 -7.860 -14.295 1.00 84.69 281 ASN A N 1
ATOM 2045 C CA . ASN A 1 281 ? 21.246 -8.843 -13.475 1.00 84.69 281 ASN A CA 1
ATOM 2046 C C . ASN A 1 281 ? 20.478 -8.228 -12.303 1.00 84.69 281 ASN A C 1
ATOM 2048 O O . ASN A 1 281 ? 19.492 -8.817 -11.873 1.00 84.69 281 ASN A O 1
ATOM 2052 N N . LYS A 1 282 ? 20.884 -7.058 -11.799 1.00 88.81 282 LYS A N 1
ATOM 2053 C CA . LYS A 1 282 ? 20.207 -6.362 -10.693 1.00 88.81 282 LYS A CA 1
ATOM 2054 C C . LYS A 1 282 ? 19.243 -5.317 -11.214 1.00 88.81 282 LYS A C 1
ATOM 2056 O O . LYS A 1 282 ? 19.518 -4.704 -12.242 1.00 88.81 282 LYS A O 1
ATOM 2061 N N . ILE A 1 283 ? 18.154 -5.067 -10.490 1.00 89.88 283 ILE A N 1
ATOM 2062 C CA . ILE A 1 283 ? 17.323 -3.891 -10.770 1.00 89.88 283 ILE A CA 1
ATOM 2063 C C . ILE A 1 283 ? 17.985 -2.674 -10.130 1.00 89.88 283 ILE A C 1
ATOM 2065 O O . ILE A 1 283 ? 18.067 -2.572 -8.904 1.00 89.88 283 ILE A O 1
ATOM 2069 N N . ALA A 1 284 ? 18.438 -1.755 -10.976 1.00 87.25 284 ALA A N 1
ATOM 2070 C CA . ALA A 1 284 ? 19.058 -0.503 -10.565 1.00 87.25 284 ALA A CA 1
ATOM 2071 C C . ALA A 1 284 ? 18.033 0.614 -10.359 1.00 87.25 284 ALA A C 1
ATOM 2073 O O . ALA A 1 284 ? 18.335 1.587 -9.686 1.00 87.25 284 ALA A O 1
ATOM 2074 N N . MET A 1 285 ? 16.820 0.504 -10.899 1.00 88.62 285 MET A N 1
ATOM 2075 C CA . MET A 1 285 ? 15.816 1.556 -10.749 1.00 88.62 285 MET A CA 1
ATOM 2076 C C . MET A 1 285 ? 14.398 1.001 -10.844 1.00 88.62 285 MET A C 1
ATOM 2078 O O . MET A 1 285 ? 14.130 0.058 -11.593 1.00 88.62 285 MET A O 1
ATOM 2082 N N . LEU A 1 286 ? 13.486 1.610 -10.089 1.00 90.69 286 LEU A N 1
ATOM 2083 C CA . LEU A 1 286 ? 12.049 1.404 -10.222 1.00 90.69 286 LEU A CA 1
ATOM 2084 C C . LEU A 1 286 ? 11.412 2.705 -10.694 1.00 90.69 286 LEU A C 1
ATOM 2086 O O . LEU A 1 286 ? 11.665 3.756 -10.115 1.00 90.69 286 LEU A O 1
ATOM 2090 N N . CYS A 1 287 ? 10.539 2.639 -11.687 1.00 89.19 287 CYS A N 1
ATOM 2091 C CA . CYS A 1 287 ? 9.708 3.771 -12.067 1.00 89.19 287 CYS A CA 1
ATOM 2092 C C . CYS A 1 287 ? 8.249 3.361 -12.160 1.00 89.19 287 CYS A C 1
ATOM 2094 O O . CYS A 1 287 ? 7.913 2.201 -12.385 1.00 89.19 287 CYS A O 1
ATOM 2096 N N . VAL A 1 288 ? 7.373 4.339 -12.012 1.00 87.88 288 VAL A N 1
ATOM 2097 C CA . VAL A 1 288 ? 5.928 4.181 -12.112 1.00 87.88 288 VAL A CA 1
ATOM 2098 C C . VAL A 1 288 ? 5.395 5.172 -13.120 1.00 87.88 288 VAL A C 1
ATOM 2100 O O . VAL A 1 288 ? 5.940 6.264 -13.241 1.00 87.88 288 VAL A O 1
ATOM 2103 N N . GLY A 1 289 ? 4.324 4.834 -13.831 1.00 82.88 289 GLY A N 1
ATOM 2104 C CA . GLY A 1 289 ? 3.665 5.805 -14.701 1.00 82.88 289 GLY A CA 1
ATOM 2105 C C . GLY A 1 289 ? 2.399 5.327 -15.393 1.00 82.88 289 GLY A C 1
ATOM 2106 O O . GLY A 1 289 ? 2.117 4.136 -15.413 1.00 82.88 289 GLY A O 1
ATOM 2107 N N . ARG A 1 290 ? 1.610 6.256 -15.949 1.00 72.44 290 ARG A N 1
ATOM 2108 C CA . ARG A 1 290 ? 0.242 5.987 -16.446 1.00 72.44 290 ARG A CA 1
ATOM 2109 C C . ARG A 1 290 ? 0.192 4.988 -17.605 1.00 72.44 290 ARG A C 1
ATOM 2111 O O . ARG A 1 290 ? -0.735 4.187 -17.649 1.00 72.44 290 ARG A O 1
ATOM 2118 N N . ASP A 1 291 ? 1.209 4.982 -18.468 1.00 65.25 291 ASP A N 1
ATOM 2119 C CA . ASP A 1 291 ? 1.271 4.128 -19.658 1.00 65.25 291 ASP A CA 1
ATOM 2120 C C . ASP A 1 291 ? 2.590 3.346 -19.700 1.00 65.25 291 ASP A C 1
ATOM 2122 O O . ASP A 1 291 ? 3.660 3.940 -19.847 1.00 65.25 291 ASP A O 1
ATOM 2126 N N . GLY A 1 292 ? 2.531 2.010 -19.648 1.00 54.44 292 GLY A N 1
ATOM 2127 C CA . GLY A 1 292 ? 3.709 1.123 -19.615 1.00 54.44 292 GLY A CA 1
ATOM 2128 C C . GLY A 1 292 ? 4.656 1.198 -20.825 1.00 54.44 292 GLY A C 1
ATOM 2129 O O . GLY A 1 292 ? 5.663 0.498 -20.855 1.00 54.44 292 GLY A O 1
ATOM 2130 N N . THR A 1 293 ? 4.357 2.029 -21.827 1.00 51.59 293 THR A N 1
ATOM 2131 C CA . THR A 1 293 ? 5.233 2.318 -22.974 1.00 51.59 293 THR A CA 1
ATOM 2132 C C . THR A 1 293 ? 6.015 3.621 -22.824 1.00 51.59 293 THR A C 1
ATOM 2134 O O . THR A 1 293 ? 7.136 3.695 -23.316 1.00 51.59 293 THR A O 1
ATOM 2137 N N . ASN A 1 294 ? 5.455 4.632 -22.151 1.00 53.66 294 ASN A N 1
ATOM 2138 C CA . ASN A 1 294 ? 6.094 5.945 -21.996 1.00 53.66 294 ASN A CA 1
ATOM 2139 C C . ASN A 1 294 ? 7.063 5.977 -20.812 1.00 53.66 294 ASN A C 1
ATOM 2141 O O . ASN A 1 294 ? 8.023 6.735 -20.839 1.00 53.66 294 ASN A O 1
ATOM 2145 N N . VAL A 1 295 ? 6.844 5.132 -19.800 1.00 57.38 295 VAL A N 1
ATOM 2146 C CA . VAL A 1 295 ? 7.722 5.044 -18.620 1.00 57.38 295 VAL A CA 1
ATOM 2147 C C . VAL A 1 295 ? 9.117 4.530 -18.989 1.00 57.38 295 VAL A C 1
ATOM 2149 O O . VAL A 1 295 ? 10.096 4.963 -18.401 1.00 57.38 295 VAL A O 1
ATOM 2152 N N . ASN A 1 296 ? 9.230 3.689 -20.021 1.00 55.06 296 ASN A N 1
ATOM 2153 C CA . ASN A 1 296 ? 10.501 3.081 -20.434 1.00 55.06 296 ASN A CA 1
ATOM 2154 C C . ASN A 1 296 ? 11.504 4.083 -21.025 1.00 55.06 296 ASN A C 1
ATOM 2156 O O . ASN A 1 296 ? 12.665 3.736 -21.165 1.00 55.06 296 ASN A O 1
ATOM 2160 N N . ALA A 1 297 ? 11.051 5.274 -21.429 1.00 52.16 297 ALA A N 1
ATOM 2161 C CA . ALA A 1 297 ? 11.914 6.307 -21.998 1.00 52.16 297 ALA A CA 1
ATOM 2162 C C . ALA A 1 297 ? 12.588 7.200 -20.950 1.00 52.16 297 ALA A C 1
ATOM 2164 O O . ALA A 1 297 ? 13.496 7.949 -21.306 1.00 52.16 297 ALA A O 1
ATOM 2165 N N . TRP A 1 298 ? 12.084 7.147 -19.716 1.00 56.97 298 TRP A N 1
ATOM 2166 C CA . TRP A 1 298 ? 12.439 8.049 -18.617 1.00 56.97 298 TRP A CA 1
ATOM 2167 C C . TRP A 1 298 ? 12.750 7.295 -17.312 1.00 56.97 298 TRP A C 1
ATOM 2169 O O . TRP A 1 298 ? 13.038 7.920 -16.296 1.00 56.97 298 TRP A O 1
ATOM 2179 N N . CYS A 1 299 ? 12.653 5.960 -17.342 1.00 61.22 299 CYS A N 1
ATOM 2180 C CA . CYS A 1 299 ? 13.650 5.097 -16.726 1.00 61.22 299 CYS A CA 1
ATOM 2181 C C . CYS A 1 299 ? 14.846 4.964 -17.685 1.00 61.22 299 CYS A C 1
ATOM 2183 O O . CYS A 1 299 ? 15.837 4.326 -17.287 1.00 61.22 299 CYS A O 1
#

Radius of gyration: 20.59 Å; chains: 1; bounding box: 48×44×52 Å